Protein AF-A0A354X3C4-F1 (afdb_monomer_lite)

Foldseek 3Di:
DDDDDDPPPPDDDWDWDFFQWEKEKEAEAEDPPWDQWAQWKWAFAFDDWDADPVVRDTHDGDDGGIDGFDDDPRMTMDTGHWDQAFDQRGWTWTDIPNDIAIDRPCVPDVRTGGGQKYWYKYWYQDPVHTDIDTDIDGNDMPTCPPPPPVPPQPDWDDDPQWTWTDDDDPPPPDVPVPPQWDQDPVRDTDGDDDDDDDDDDTDTDGD

Sequence (207 aa):
KANGYDKATTGPVKLTFEHKLSKLVIQVKKGESLASVEGLQVKKIYTAADLELSTGDLKDFRDEKDITLNKNGDTYEAILLPVAALEDKHSVEFELDGDDYKWQINKNITDGLKAGKKYVYTITVTKSGVEVEGEITPWGEVTGDAEAVIKPIDNLFVYGDVILAGKLEGAGYRQEFAEIMEKRADGSLELLIYNHKENGEFLFISS

pLDDT: mean 72.84, std 24.81, range [29.31, 98.56]

Secondary structure (DSSP, 8-state):
-PPPP-TT--S----EE--SSEEEEEEEE--TTSPPP-S-EEEEEEEEEEEETTTTEEEEEEEEEEEEPEEETTEEEEEE--BSS--TT-EEEEEETTEEEEEEGGGT--S-B-TTEEEEEEEEEETTEEEEEEEEEE---EE----------S-EEEETTEEEE---SS----TTTT-S-EE-TTS-EE-------S------EE-

Structure (mmCIF, N/CA/C/O backbone):
data_AF-A0A354X3C4-F1
#
_entry.id   AF-A0A354X3C4-F1
#
loop_
_atom_site.group_PDB
_atom_site.id
_atom_site.type_symbol
_atom_site.label_atom_id
_atom_site.label_alt_id
_atom_site.label_comp_id
_atom_site.label_asym_id
_atom_site.label_entity_id
_atom_site.label_seq_id
_atom_site.pdbx_PDB_ins_code
_atom_site.Cartn_x
_atom_site.Cartn_y
_atom_site.Cartn_z
_atom_site.occupancy
_atom_site.B_iso_or_equiv
_atom_site.auth_seq_id
_atom_site.auth_comp_id
_atom_site.auth_asym_id
_atom_site.auth_atom_id
_atom_site.pdbx_PDB_model_num
ATOM 1 N N . LYS A 1 1 ? 17.484 0.690 -24.326 1.00 33.59 1 LYS A N 1
ATOM 2 C CA . LYS A 1 1 ? 18.805 0.264 -24.856 1.00 33.59 1 LYS A CA 1
ATOM 3 C C . LYS A 1 1 ? 19.868 0.828 -23.922 1.00 33.59 1 LYS A C 1
ATOM 5 O O . LYS A 1 1 ? 20.035 2.039 -23.910 1.00 33.59 1 LYS A O 1
ATOM 10 N N . ALA A 1 2 ? 20.494 -0.004 -23.090 1.00 42.97 2 ALA A N 1
ATOM 11 C CA . ALA A 1 2 ? 21.659 0.427 -22.322 1.00 42.97 2 ALA A CA 1
ATOM 12 C C . ALA A 1 2 ? 22.865 0.489 -23.267 1.00 42.97 2 ALA A C 1
ATOM 14 O O . ALA A 1 2 ? 23.029 -0.395 -24.112 1.00 42.97 2 ALA A O 1
ATOM 15 N N . ASN A 1 3 ? 23.674 1.539 -23.162 1.00 52.06 3 ASN A N 1
ATOM 16 C CA . ASN A 1 3 ? 24.969 1.562 -23.827 1.00 52.06 3 ASN A CA 1
ATOM 17 C C . ASN A 1 3 ? 25.850 0.550 -23.090 1.00 52.06 3 ASN A C 1
ATOM 19 O O . ASN A 1 3 ? 25.981 0.633 -21.872 1.00 52.06 3 ASN A O 1
ATOM 23 N N . GLY A 1 4 ? 26.368 -0.450 -23.802 1.00 51.31 4 GLY A N 1
ATOM 24 C CA . GLY A 1 4 ? 27.283 -1.413 -23.201 1.00 51.31 4 GLY A CA 1
ATOM 25 C C . GLY A 1 4 ? 28.526 -0.682 -22.705 1.00 51.31 4 GLY A C 1
ATOM 26 O O . GLY A 1 4 ? 29.135 0.066 -23.467 1.00 51.31 4 GLY A O 1
ATOM 27 N N . TYR A 1 5 ? 28.871 -0.882 -21.438 1.00 63.28 5 TYR A N 1
ATOM 28 C CA . TYR A 1 5 ? 30.133 -0.428 -20.871 1.00 63.28 5 TYR A CA 1
ATOM 29 C C . TYR A 1 5 ? 31.094 -1.612 -20.834 1.00 63.28 5 TYR A C 1
ATOM 31 O O . TYR A 1 5 ? 30.724 -2.711 -20.418 1.00 63.28 5 TYR A O 1
ATOM 39 N N . ASP A 1 6 ? 32.317 -1.392 -21.293 1.00 69.12 6 ASP A N 1
ATOM 40 C CA . ASP A 1 6 ? 33.396 -2.372 -21.274 1.00 69.12 6 ASP A CA 1
ATOM 41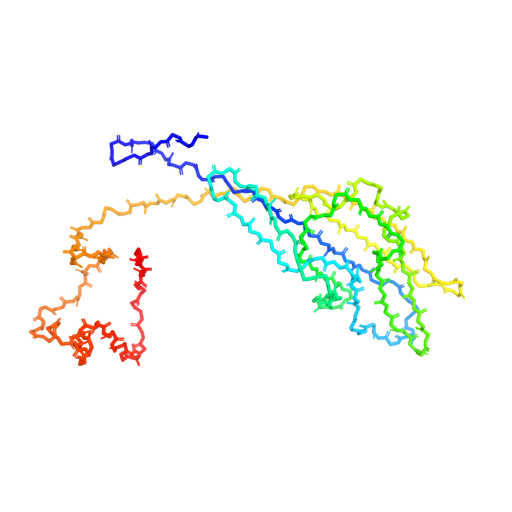 C C . ASP A 1 6 ? 34.578 -1.861 -20.438 1.00 69.12 6 ASP A C 1
ATOM 43 O O . ASP A 1 6 ? 34.580 -0.746 -19.914 1.00 69.12 6 ASP A O 1
ATOM 47 N N . LYS A 1 7 ? 35.624 -2.683 -20.329 1.00 59.66 7 LYS A N 1
ATOM 48 C CA . LYS A 1 7 ? 36.845 -2.336 -19.588 1.00 59.66 7 LYS A CA 1
ATOM 49 C C . LYS A 1 7 ? 37.633 -1.172 -20.212 1.00 59.66 7 LYS A C 1
ATOM 51 O O . LYS A 1 7 ? 38.573 -0.695 -19.586 1.00 59.66 7 LYS A O 1
ATOM 56 N N . ALA A 1 8 ? 37.290 -0.741 -21.430 1.00 70.12 8 ALA A N 1
ATOM 57 C CA . ALA A 1 8 ? 37.886 0.421 -22.084 1.00 70.12 8 ALA A CA 1
ATOM 58 C C . ALA A 1 8 ? 37.159 1.730 -21.722 1.00 70.12 8 ALA A C 1
ATOM 60 O O . ALA A 1 8 ? 37.635 2.812 -22.068 1.00 70.12 8 ALA A O 1
ATOM 61 N N . THR A 1 9 ? 36.040 1.657 -20.992 1.00 67.88 9 THR A N 1
ATOM 62 C CA . THR A 1 9 ? 35.352 2.830 -20.446 1.00 67.88 9 THR A CA 1
ATOM 63 C C . THR A 1 9 ? 36.199 3.440 -19.327 1.00 67.88 9 THR A C 1
ATOM 65 O O . THR A 1 9 ? 36.347 2.864 -18.254 1.00 67.88 9 THR A O 1
ATOM 68 N N . THR A 1 10 ? 36.762 4.623 -19.574 1.00 63.28 10 THR A N 1
ATOM 69 C CA . THR A 1 10 ? 37.681 5.315 -18.652 1.00 63.28 10 THR A CA 1
ATOM 70 C C . THR A 1 10 ? 36.990 6.268 -17.668 1.00 63.28 10 THR A C 1
ATOM 72 O O . THR A 1 10 ? 37.662 6.891 -16.849 1.00 63.28 10 THR A O 1
ATOM 75 N N . GLY A 1 11 ? 35.660 6.395 -17.738 1.00 68.62 11 GLY A N 1
ATOM 76 C CA . GLY A 1 11 ? 34.842 7.224 -16.847 1.00 68.62 11 GLY A CA 1
ATOM 77 C C . GLY A 1 11 ? 33.950 6.396 -15.911 1.00 68.62 11 GLY A C 1
ATOM 78 O O . GLY A 1 11 ? 33.711 5.218 -16.182 1.00 68.62 11 GLY A O 1
ATOM 79 N N . PRO A 1 12 ? 33.435 6.996 -14.821 1.00 64.00 12 PRO A N 1
ATOM 80 C CA . PRO A 1 12 ? 32.558 6.302 -13.885 1.00 64.00 12 PRO A CA 1
ATOM 81 C C . PRO A 1 12 ? 31.277 5.826 -14.580 1.00 64.00 12 PRO A C 1
ATOM 83 O O . PRO A 1 12 ? 30.627 6.577 -15.313 1.00 64.00 12 PRO A O 1
ATOM 86 N N . VAL A 1 13 ? 30.898 4.573 -14.326 1.00 67.38 13 VAL A N 1
ATOM 87 C CA . VAL A 1 13 ? 29.620 4.019 -14.784 1.00 67.38 13 VAL A CA 1
ATOM 88 C C . VAL A 1 13 ? 28.536 4.468 -13.813 1.00 67.38 13 VAL A C 1
ATOM 90 O O . VAL A 1 13 ? 28.499 4.031 -12.666 1.00 67.38 13 VAL A O 1
ATOM 93 N N . LYS A 1 14 ? 27.642 5.344 -14.275 1.00 68.06 14 LYS A N 1
ATOM 94 C CA . LYS A 1 14 ? 26.492 5.780 -13.483 1.00 68.06 14 LYS A CA 1
ATOM 95 C C . LYS A 1 14 ? 25.380 4.739 -13.575 1.00 68.06 14 LYS A C 1
ATOM 97 O O . LYS A 1 14 ? 24.810 4.535 -14.645 1.00 68.06 14 LYS A O 1
ATOM 102 N N . LEU A 1 15 ? 25.055 4.118 -12.445 1.00 67.81 15 LEU A N 1
ATOM 103 C CA . LEU A 1 15 ? 23.882 3.261 -12.311 1.00 67.81 15 LEU A CA 1
ATOM 104 C C . LEU A 1 15 ? 22.729 4.082 -11.736 1.00 67.81 15 LEU A C 1
ATOM 106 O O . LEU A 1 15 ? 22.844 4.696 -10.674 1.00 67.81 15 LEU A O 1
ATOM 110 N N . THR A 1 16 ? 21.615 4.098 -12.455 1.00 69.06 16 THR A N 1
ATOM 111 C CA . THR A 1 16 ? 20.378 4.737 -12.010 1.00 69.06 16 THR A CA 1
ATOM 112 C C . THR A 1 16 ? 19.323 3.661 -11.867 1.00 69.06 16 THR A C 1
ATOM 114 O O . THR A 1 16 ? 19.039 2.937 -12.821 1.00 69.06 16 THR A O 1
ATOM 117 N N . PHE A 1 17 ? 18.773 3.545 -10.663 1.00 72.19 17 PHE A N 1
ATOM 118 C CA . PHE A 1 17 ? 17.737 2.576 -10.356 1.00 72.19 17 PHE A CA 1
ATOM 119 C C . PHE A 1 17 ? 16.392 3.271 -10.218 1.00 72.19 17 PHE A C 1
ATOM 121 O O . PHE A 1 17 ? 16.280 4.354 -9.644 1.00 72.19 17 PHE A O 1
ATOM 128 N N . GLU A 1 18 ? 15.362 2.595 -10.710 1.00 77.50 18 GLU A N 1
ATOM 129 C CA . GLU A 1 18 ? 13.977 3.019 -10.588 1.00 77.50 18 GLU A CA 1
ATOM 130 C C . GLU A 1 18 ? 13.174 1.926 -9.891 1.00 77.50 18 GLU A C 1
ATOM 132 O O . GLU A 1 18 ? 13.302 0.738 -10.200 1.00 77.50 18 GLU A O 1
ATOM 137 N N . HIS A 1 19 ? 12.283 2.326 -8.990 1.00 84.75 19 HIS A N 1
ATOM 138 C CA . HIS A 1 19 ? 11.331 1.402 -8.395 1.00 84.75 19 HIS A CA 1
ATOM 139 C C . HIS A 1 19 ? 10.233 1.051 -9.410 1.00 84.75 19 HIS A C 1
ATOM 141 O O . HIS A 1 19 ? 9.463 1.913 -9.825 1.00 84.75 19 HIS A O 1
ATOM 147 N N . LYS A 1 20 ? 10.117 -0.231 -9.781 1.00 88.00 20 LYS A N 1
ATOM 148 C CA . LYS A 1 20 ? 9.021 -0.728 -10.642 1.00 88.00 20 LYS A CA 1
ATOM 149 C C . LYS A 1 20 ? 7.729 -1.041 -9.878 1.00 88.00 20 LYS A C 1
ATOM 151 O O . LYS A 1 20 ? 6.693 -1.291 -10.482 1.00 88.00 20 LYS A O 1
ATOM 156 N N . LEU A 1 21 ? 7.782 -0.975 -8.549 1.00 91.25 21 LEU A N 1
ATOM 157 C CA . LEU A 1 21 ? 6.659 -1.186 -7.636 1.00 91.25 21 LEU A CA 1
ATOM 158 C C . LEU A 1 21 ? 6.183 0.138 -7.032 1.00 91.25 21 LEU A C 1
ATOM 160 O O . LEU A 1 21 ? 6.801 1.185 -7.231 1.00 91.25 21 LEU A O 1
ATOM 164 N N . SER A 1 22 ? 5.086 0.085 -6.285 1.00 94.06 22 SER A N 1
ATOM 165 C CA . SER A 1 22 ? 4.565 1.207 -5.501 1.00 94.06 22 SER A CA 1
ATOM 166 C C . SER A 1 22 ? 4.808 0.980 -4.007 1.00 94.06 22 SER A C 1
ATOM 168 O O . SER A 1 22 ? 4.892 -0.165 -3.559 1.00 94.06 22 SER A O 1
ATOM 170 N N . LYS A 1 23 ? 4.932 2.056 -3.226 1.00 95.06 23 LYS A N 1
ATOM 171 C CA . LYS A 1 23 ? 5.029 1.985 -1.761 1.00 95.06 23 LYS A CA 1
ATOM 172 C C . LYS A 1 23 ? 3.801 2.617 -1.130 1.00 95.06 23 LYS A C 1
ATOM 174 O O . LYS A 1 23 ? 3.501 3.770 -1.417 1.00 95.06 23 LYS A O 1
ATOM 179 N N . LEU A 1 24 ? 3.134 1.891 -0.244 1.00 97.06 24 LEU A N 1
ATOM 180 C CA . LEU A 1 24 ? 2.047 2.394 0.586 1.00 97.06 24 LEU A CA 1
ATOM 181 C C . LEU A 1 24 ? 2.555 2.554 2.018 1.00 97.06 24 LEU A C 1
ATOM 183 O O . LEU A 1 24 ? 3.178 1.642 2.557 1.00 97.06 24 LEU A O 1
ATOM 187 N N . VAL A 1 25 ? 2.309 3.717 2.613 1.00 95.88 25 VAL A N 1
ATOM 188 C CA . VAL A 1 25 ? 2.611 4.035 4.009 1.00 95.88 25 VAL A CA 1
ATOM 189 C C . VAL A 1 25 ? 1.361 4.632 4.635 1.00 95.88 25 VAL A C 1
ATOM 191 O O . VAL A 1 25 ? 0.811 5.606 4.124 1.00 95.88 25 VAL A O 1
ATOM 194 N N . ILE A 1 26 ? 0.921 4.049 5.741 1.00 97.62 26 ILE A N 1
ATOM 195 C CA . ILE A 1 26 ? -0.294 4.425 6.449 1.00 97.62 26 ILE A CA 1
ATOM 196 C C . ILE A 1 26 ? 0.051 4.743 7.895 1.00 97.62 26 ILE A C 1
ATOM 198 O O . ILE A 1 26 ? 0.745 3.976 8.554 1.00 97.62 26 ILE A O 1
ATOM 202 N N . GLN A 1 27 ? -0.464 5.856 8.397 1.00 96.25 27 GLN A N 1
ATOM 203 C CA . GLN A 1 27 ? -0.522 6.150 9.825 1.00 96.25 27 GLN A CA 1
ATOM 204 C C . GLN A 1 27 ? -1.968 6.035 10.287 1.00 96.25 27 GLN A C 1
ATOM 206 O O . GLN A 1 27 ? -2.863 6.554 9.621 1.00 96.25 27 GLN A O 1
ATOM 211 N N . VAL A 1 28 ? -2.207 5.381 11.422 1.00 94.88 28 VAL A N 1
ATOM 212 C CA . VAL A 1 28 ? -3.554 5.305 12.002 1.00 94.88 28 VAL A CA 1
ATOM 213 C C . VAL A 1 28 ? -3.631 6.203 13.231 1.00 94.88 28 VAL A C 1
ATOM 215 O O . VAL A 1 28 ? -2.989 5.939 14.244 1.00 94.88 28 VAL A O 1
ATOM 218 N N . LYS A 1 29 ? -4.434 7.266 13.146 1.00 94.19 29 LYS A N 1
ATOM 219 C CA . LYS A 1 29 ? -4.779 8.138 14.272 1.00 94.19 29 LYS A CA 1
ATOM 220 C C . LYS A 1 29 ? -6.068 7.643 14.916 1.00 94.19 29 LYS A C 1
ATOM 222 O O . LYS A 1 29 ? -7.082 7.459 14.249 1.00 94.19 29 LYS A O 1
ATOM 227 N N . LYS A 1 30 ? -6.030 7.458 16.228 1.00 93.12 30 LYS A N 1
ATOM 228 C CA . LYS A 1 30 ? -7.130 6.929 17.041 1.00 93.12 30 LYS A CA 1
ATOM 229 C C . LYS A 1 30 ? -7.143 7.626 18.403 1.00 93.12 30 LYS A C 1
ATOM 231 O O . LYS A 1 30 ? -6.169 8.286 18.764 1.00 93.12 30 LYS A O 1
ATOM 236 N N . GLY A 1 31 ? -8.213 7.449 19.176 1.00 88.38 31 GLY A N 1
ATOM 237 C CA . GLY A 1 31 ? -8.245 7.898 20.571 1.00 88.38 31 GLY A CA 1
ATOM 238 C C . GLY A 1 31 ? -7.146 7.241 21.417 1.00 88.38 31 GLY A C 1
ATOM 239 O O . GLY A 1 31 ? -6.830 6.064 21.229 1.00 88.38 31 GLY A O 1
ATOM 240 N N . GLU A 1 32 ? -6.570 7.991 22.361 1.00 85.38 32 GLU A N 1
ATOM 241 C CA . GLU A 1 32 ? -5.445 7.531 23.197 1.00 85.38 32 GLU A CA 1
ATOM 242 C C . GLU A 1 32 ? -5.779 6.286 24.029 1.00 85.38 32 GLU A C 1
ATOM 244 O O . GLU A 1 32 ? -4.909 5.455 24.268 1.00 85.38 32 GLU A O 1
ATOM 249 N N . SER A 1 33 ? -7.044 6.129 24.430 1.00 86.75 33 SER A N 1
ATOM 250 C CA . SER A 1 33 ? -7.519 4.999 25.235 1.00 86.75 33 SER A CA 1
ATOM 251 C C . SER A 1 33 ? -7.720 3.700 24.454 1.00 86.75 33 SER A C 1
ATOM 253 O O . SER A 1 33 ?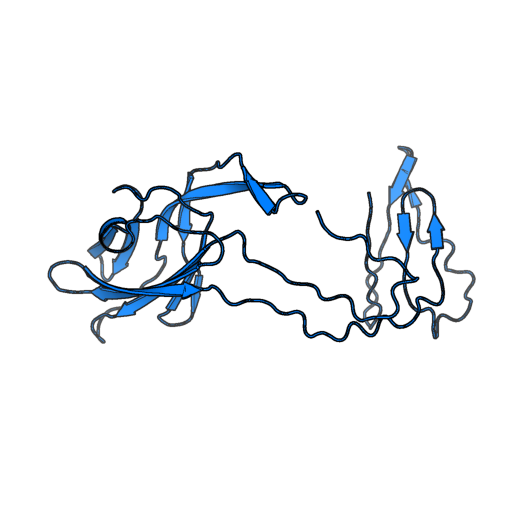 -7.935 2.666 25.078 1.00 86.75 33 SER A O 1
ATOM 255 N N . LEU A 1 34 ? -7.719 3.752 23.119 1.00 86.75 34 LEU A N 1
ATOM 256 C CA . LEU A 1 34 ? -7.972 2.586 22.269 1.00 86.75 34 LEU A CA 1
ATOM 257 C C . LEU A 1 34 ? -6.701 1.740 22.137 1.00 86.75 34 LEU A C 1
ATOM 259 O O . LEU A 1 34 ? -5.590 2.279 22.203 1.00 86.75 34 LEU A O 1
ATOM 263 N N . ALA A 1 35 ? -6.834 0.437 21.897 1.00 87.62 35 ALA A N 1
ATOM 264 C CA . ALA A 1 35 ? -5.680 -0.429 21.653 1.00 87.62 35 ALA A CA 1
ATOM 265 C C . ALA A 1 35 ? -4.906 -0.022 20.383 1.00 87.62 35 ALA A C 1
ATOM 267 O O . ALA A 1 35 ? -5.407 0.708 19.526 1.00 87.62 35 ALA A O 1
ATOM 268 N N . SER A 1 36 ? -3.654 -0.463 20.248 1.00 87.38 36 SER A N 1
ATOM 269 C CA . SER A 1 36 ? -2.938 -0.344 18.974 1.00 87.38 36 SER A CA 1
ATOM 270 C C . SER A 1 36 ? -3.594 -1.235 17.923 1.00 87.38 36 SER A C 1
ATOM 272 O O . SER A 1 36 ? -3.951 -2.371 18.214 1.00 87.38 36 SER A O 1
ATOM 274 N N . VAL A 1 37 ? -3.713 -0.734 16.694 1.00 92.75 37 VAL A N 1
ATOM 275 C CA . VAL A 1 37 ? -4.217 -1.537 15.574 1.00 92.75 37 VAL A CA 1
ATOM 276 C C . VAL A 1 37 ? -3.225 -2.657 15.267 1.00 92.75 37 VAL A C 1
ATOM 278 O O . VAL A 1 37 ? -2.015 -2.435 15.240 1.00 92.75 37 VAL A O 1
ATOM 281 N N . GLU A 1 38 ? -3.723 -3.863 15.035 1.00 91.56 38 GLU A N 1
ATOM 282 C CA . GLU A 1 38 ? -2.922 -5.001 14.591 1.00 91.56 38 GLU A CA 1
ATOM 283 C C . GLU A 1 38 ? -3.478 -5.538 13.277 1.00 91.56 38 GLU A C 1
ATOM 285 O O . GLU A 1 38 ? -4.664 -5.408 12.984 1.00 91.56 38 GLU A O 1
ATOM 290 N N . GLY A 1 39 ? -2.609 -6.136 12.462 1.00 90.94 39 GLY A N 1
ATOM 291 C CA . GLY A 1 39 ? -3.048 -6.869 11.276 1.00 90.94 39 GLY A CA 1
ATOM 292 C C . GLY A 1 39 ? -3.708 -6.028 10.180 1.00 90.94 39 GLY A C 1
ATOM 293 O O . GLY A 1 39 ? -4.468 -6.588 9.402 1.00 90.94 39 GLY A O 1
ATOM 294 N N . LEU A 1 40 ? -3.423 -4.724 10.084 1.00 96.62 40 LEU A N 1
ATOM 295 C CA . LEU A 1 40 ? -3.972 -3.851 9.039 1.00 96.62 40 LEU A CA 1
ATOM 296 C C . LEU A 1 40 ? -3.674 -4.409 7.638 1.00 96.62 40 LEU A C 1
ATOM 298 O O . LEU A 1 40 ? -2.516 -4.668 7.304 1.00 96.62 40 LEU A O 1
ATOM 302 N N . GLN A 1 41 ? -4.708 -4.595 6.817 1.00 98.06 41 GLN A N 1
ATOM 303 C CA . GLN A 1 41 ? -4.596 -5.256 5.516 1.00 98.06 41 GLN A CA 1
ATOM 304 C C . GLN A 1 41 ? -4.959 -4.325 4.371 1.00 98.06 41 GLN A C 1
ATOM 306 O O . GLN A 1 41 ? -5.929 -3.579 4.460 1.00 98.06 41 GLN A O 1
ATOM 311 N N . VAL A 1 42 ? -4.248 -4.448 3.252 1.00 98.25 42 VAL A N 1
ATOM 312 C CA . VAL A 1 42 ? -4.759 -4.027 1.947 1.00 98.25 42 VAL A CA 1
ATOM 313 C C . VAL A 1 42 ? -5.375 -5.229 1.237 1.00 98.25 42 VAL A C 1
ATOM 315 O O . VAL A 1 42 ? -4.790 -6.313 1.208 1.00 98.25 42 VAL A O 1
ATOM 318 N N . LYS A 1 43 ? -6.577 -5.057 0.695 1.00 98.31 43 LYS A N 1
ATOM 319 C CA . LYS A 1 43 ? -7.391 -6.150 0.166 1.00 98.31 43 LYS A CA 1
ATOM 320 C C . LYS A 1 43 ? -7.283 -6.257 -1.345 1.00 98.31 43 LYS A C 1
ATOM 322 O O . LYS A 1 43 ? -7.233 -5.247 -2.050 1.00 98.31 43 LYS A O 1
ATOM 327 N N . LYS A 1 44 ? -7.327 -7.502 -1.822 1.00 97.12 44 LYS A N 1
ATOM 328 C CA . LYS A 1 44 ? -7.491 -7.852 -3.240 1.00 97.12 44 LYS A CA 1
ATOM 329 C C . LYS A 1 44 ? -6.454 -7.230 -4.181 1.00 97.12 44 LYS A C 1
ATOM 331 O O . LYS A 1 44 ? -6.799 -6.739 -5.248 1.00 97.12 44 LYS A O 1
ATOM 336 N N . ILE A 1 45 ? -5.178 -7.276 -3.806 1.00 94.00 45 ILE A N 1
ATOM 337 C CA . ILE A 1 45 ? -4.067 -6.817 -4.652 1.00 94.00 45 ILE A CA 1
ATOM 338 C C . ILE A 1 45 ? -3.349 -8.036 -5.241 1.00 94.00 45 ILE A C 1
ATOM 340 O O . ILE A 1 45 ? -3.173 -9.048 -4.562 1.00 94.00 45 ILE A O 1
ATOM 344 N N . TYR A 1 46 ? -2.929 -7.960 -6.506 1.00 91.06 46 TYR A N 1
ATOM 345 C CA . TYR A 1 46 ? -2.067 -8.985 -7.102 1.00 91.06 46 TYR A CA 1
ATOM 346 C C . TYR A 1 46 ? -0.731 -9.080 -6.356 1.00 91.06 46 TYR A C 1
ATOM 348 O O . TYR A 1 46 ? -0.154 -8.064 -5.965 1.00 91.06 46 TYR A O 1
ATOM 356 N N . THR A 1 47 ? -0.216 -10.299 -6.187 1.00 91.50 47 THR A N 1
ATOM 357 C CA . THR A 1 47 ? 1.037 -10.556 -5.448 1.00 91.50 47 THR A CA 1
ATOM 358 C C . THR A 1 47 ? 2.155 -11.147 -6.296 1.00 91.50 47 THR A C 1
ATOM 360 O O . THR A 1 47 ? 3.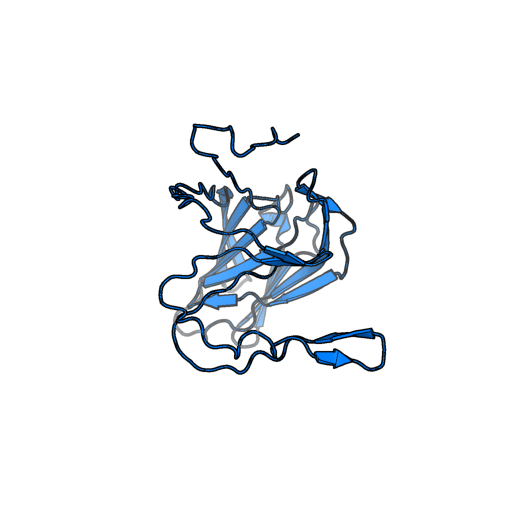273 -11.291 -5.806 1.00 91.50 47 THR A O 1
ATOM 363 N N . ALA A 1 48 ? 1.894 -11.439 -7.570 1.00 86.88 48 ALA A N 1
ATOM 364 C CA . ALA A 1 48 ? 2.909 -11.901 -8.504 1.00 86.88 48 ALA A CA 1
ATOM 365 C C . ALA A 1 48 ? 2.759 -11.228 -9.874 1.00 86.88 48 ALA A C 1
ATOM 367 O O . ALA A 1 48 ? 1.652 -10.927 -10.316 1.00 86.88 48 ALA A O 1
ATOM 368 N N . ALA A 1 49 ? 3.895 -10.974 -10.515 1.00 89.12 49 ALA A N 1
ATOM 369 C CA . ALA A 1 49 ? 4.031 -10.459 -11.872 1.00 89.12 49 ALA A CA 1
ATOM 370 C C . ALA A 1 49 ? 5.426 -10.827 -12.392 1.00 89.12 49 ALA A C 1
ATOM 372 O O . ALA A 1 49 ? 6.343 -11.071 -11.602 1.00 89.12 49 ALA A O 1
ATOM 373 N N . ASP A 1 50 ? 5.589 -10.829 -13.707 1.00 86.38 50 ASP A N 1
ATOM 374 C CA . ASP A 1 50 ? 6.871 -11.055 -14.368 1.00 86.38 50 ASP A CA 1
ATOM 375 C C . ASP A 1 50 ? 7.532 -9.713 -14.687 1.00 86.38 50 ASP A C 1
ATOM 377 O O . ASP A 1 50 ? 6.871 -8.795 -15.172 1.00 86.38 50 ASP A O 1
ATOM 381 N N . LEU A 1 51 ? 8.834 -9.590 -14.409 1.00 83.88 51 LEU A N 1
ATOM 382 C CA . LEU A 1 51 ? 9.632 -8.402 -14.721 1.00 83.88 51 LEU A CA 1
ATOM 383 C C . LEU A 1 51 ? 10.506 -8.665 -15.949 1.00 83.88 51 LEU A C 1
ATOM 385 O O . LEU A 1 51 ? 11.447 -9.457 -15.897 1.00 83.88 51 LEU A O 1
ATOM 389 N N . GLU A 1 52 ? 10.247 -7.949 -17.039 1.00 82.12 52 GLU A N 1
ATOM 390 C CA . GLU A 1 52 ? 11.109 -7.981 -18.216 1.00 82.12 52 GLU A CA 1
ATOM 391 C C . GLU A 1 52 ? 12.344 -7.102 -17.979 1.00 82.12 52 GLU A C 1
ATOM 393 O O . GLU A 1 52 ? 12.275 -5.883 -18.068 1.00 82.12 52 GLU A O 1
ATOM 398 N N . LEU A 1 53 ? 13.501 -7.702 -17.688 1.00 75.44 53 LEU A N 1
ATOM 399 C CA . LEU A 1 53 ? 14.722 -6.959 -17.327 1.00 75.44 53 LEU A CA 1
ATOM 400 C C . LEU A 1 53 ? 15.260 -6.041 -18.440 1.00 75.44 53 LEU A C 1
ATOM 402 O O . LEU A 1 53 ? 15.995 -5.096 -18.159 1.00 75.44 53 LEU A O 1
ATOM 406 N N . SER A 1 54 ? 14.918 -6.308 -19.703 1.00 76.44 54 SER A N 1
ATOM 407 C CA . SER A 1 54 ? 15.383 -5.523 -20.854 1.00 76.44 54 SER A CA 1
ATOM 408 C C . SER A 1 54 ? 14.658 -4.176 -20.992 1.00 76.44 54 SER A C 1
ATOM 410 O O . SER A 1 54 ? 15.257 -3.207 -21.473 1.00 76.44 54 SER A O 1
ATOM 412 N N . THR A 1 55 ? 13.391 -4.106 -20.567 1.00 76.25 55 THR A N 1
ATOM 413 C CA . THR A 1 55 ? 12.536 -2.908 -20.641 1.00 76.25 55 THR A CA 1
ATOM 414 C C . THR A 1 55 ? 12.182 -2.345 -19.266 1.00 76.25 55 THR A C 1
ATOM 416 O O . THR A 1 55 ? 11.945 -1.147 -19.125 1.00 76.25 55 THR A O 1
ATOM 419 N N . GLY A 1 56 ? 12.209 -3.186 -18.235 1.00 72.69 56 GLY A N 1
ATOM 420 C CA . GLY A 1 56 ? 11.751 -2.887 -16.886 1.00 72.69 56 GLY A CA 1
ATOM 421 C C . GLY A 1 56 ? 10.232 -2.969 -16.715 1.00 72.69 56 GLY A C 1
ATOM 422 O O . GLY A 1 56 ? 9.728 -2.457 -15.714 1.00 72.69 56 GLY A O 1
ATOM 423 N N . ASP A 1 57 ? 9.514 -3.564 -17.672 1.00 82.94 57 ASP A N 1
ATOM 424 C CA . ASP A 1 57 ? 8.055 -3.675 -17.644 1.00 82.94 57 ASP A CA 1
ATOM 425 C C . ASP A 1 57 ? 7.584 -4.849 -16.783 1.00 82.94 57 ASP A C 1
ATOM 427 O O . ASP A 1 57 ? 8.206 -5.913 -16.762 1.00 82.94 57 ASP A O 1
ATOM 431 N N . LEU A 1 58 ? 6.443 -4.661 -16.116 1.00 84.69 58 LEU A N 1
ATOM 432 C CA . LEU A 1 58 ? 5.736 -5.722 -15.400 1.00 84.69 58 LEU A CA 1
ATOM 433 C C . LEU A 1 58 ? 4.618 -6.306 -16.268 1.00 84.69 58 LEU A C 1
ATOM 435 O O . LEU A 1 58 ? 3.848 -5.558 -16.876 1.00 84.69 58 LEU A O 1
ATOM 439 N N . LYS A 1 59 ? 4.519 -7.636 -16.305 1.00 86.50 59 LYS A N 1
ATOM 440 C CA . LYS A 1 59 ? 3.542 -8.408 -17.092 1.00 86.50 59 LYS A CA 1
ATOM 441 C C . LYS A 1 59 ? 2.944 -9.542 -16.256 1.00 86.50 59 LYS A C 1
ATOM 443 O O . LYS A 1 59 ? 3.402 -9.809 -15.150 1.00 86.50 59 LYS A O 1
ATOM 448 N N . ASP A 1 60 ? 1.897 -10.183 -16.774 1.00 88.56 60 ASP A N 1
ATOM 449 C CA . ASP A 1 60 ? 1.338 -11.424 -16.214 1.00 88.56 60 ASP A CA 1
ATOM 450 C C . ASP A 1 60 ? 0.995 -11.348 -14.713 1.00 88.56 60 ASP A C 1
ATOM 452 O O . ASP A 1 60 ? 1.341 -12.224 -13.913 1.00 88.56 60 ASP A O 1
ATOM 456 N N . PHE A 1 61 ? 0.308 -10.263 -14.337 1.00 89.81 61 PHE A N 1
ATOM 457 C CA . PHE A 1 61 ? -0.170 -10.013 -12.977 1.00 89.81 61 PHE A CA 1
ATOM 458 C C . PHE A 1 61 ? -1.128 -11.123 -12.531 1.00 89.81 61 PHE A C 1
ATOM 460 O O . PHE A 1 61 ? -2.096 -11.440 -13.224 1.00 89.81 61 PHE A O 1
ATOM 467 N N . ARG A 1 62 ? -0.855 -11.711 -11.366 1.00 93.31 62 ARG A N 1
ATOM 468 C CA . ARG A 1 62 ? -1.542 -12.901 -10.856 1.00 93.31 62 ARG A CA 1
ATOM 469 C C . ARG A 1 62 ? -1.573 -12.938 -9.328 1.00 93.31 62 ARG A C 1
ATOM 471 O O . ARG A 1 62 ? -0.976 -12.102 -8.647 1.00 93.31 62 ARG A O 1
ATOM 478 N N . ASP A 1 63 ? -2.299 -13.921 -8.803 1.00 88.94 63 ASP A N 1
ATOM 479 C CA . ASP A 1 63 ? -2.437 -14.208 -7.372 1.00 88.94 63 ASP A CA 1
ATOM 480 C C . ASP A 1 63 ? -2.988 -13.029 -6.556 1.00 88.94 63 ASP A C 1
ATOM 482 O O . ASP A 1 63 ? -2.298 -12.454 -5.711 1.00 88.94 63 ASP A O 1
ATOM 486 N N . GLU A 1 64 ? -4.247 -12.667 -6.811 1.00 94.44 64 GLU A N 1
ATOM 487 C CA . GLU A 1 64 ? -4.962 -11.657 -6.025 1.00 94.44 64 GLU A CA 1
ATOM 488 C C . GLU A 1 64 ? -5.158 -12.142 -4.579 1.00 94.44 64 GLU A C 1
ATOM 490 O O . GLU A 1 64 ? -5.780 -13.181 -4.335 1.00 94.44 64 GLU A O 1
ATOM 495 N N . LYS A 1 65 ? -4.614 -11.394 -3.615 1.00 89.62 65 LYS A N 1
ATOM 496 C CA . LYS A 1 65 ? -4.639 -11.728 -2.186 1.00 89.62 65 LYS A CA 1
ATOM 497 C C . LYS A 1 65 ? -4.799 -10.477 -1.330 1.00 89.62 65 LYS A C 1
ATOM 499 O O . LYS A 1 65 ? -4.656 -9.347 -1.796 1.00 89.62 65 LYS A O 1
ATOM 504 N N . ASP A 1 66 ? -5.078 -10.709 -0.057 1.00 96.75 66 ASP A N 1
ATOM 505 C CA . ASP A 1 66 ? -4.981 -9.678 0.966 1.00 96.75 66 ASP A CA 1
ATOM 506 C C . ASP A 1 66 ? -3.550 -9.660 1.510 1.00 96.75 66 ASP A C 1
ATOM 508 O O . ASP A 1 66 ? -2.936 -10.712 1.705 1.00 96.75 66 ASP A O 1
ATOM 512 N N . ILE A 1 67 ? -3.012 -8.466 1.733 1.00 92.38 67 ILE A N 1
ATOM 513 C CA . ILE A 1 67 ? -1.643 -8.258 2.198 1.00 92.38 67 ILE A CA 1
ATOM 514 C C . ILE A 1 67 ? -1.717 -7.539 3.537 1.00 92.38 67 ILE A C 1
ATOM 516 O O . ILE A 1 67 ? -2.180 -6.402 3.610 1.00 92.38 67 ILE A O 1
ATOM 520 N N . THR A 1 68 ? -1.239 -8.191 4.593 1.00 96.38 68 THR A N 1
ATOM 521 C CA . THR A 1 68 ? -1.038 -7.549 5.895 1.00 96.38 68 THR A CA 1
ATOM 522 C C . THR A 1 68 ? 0.178 -6.627 5.818 1.00 96.38 68 THR A C 1
ATOM 524 O O . THR A 1 68 ? 1.258 -7.057 5.410 1.00 96.38 68 THR A O 1
ATOM 527 N N . LEU A 1 69 ? 0.007 -5.358 6.188 1.00 93.69 69 LEU A N 1
ATOM 528 C CA . LEU A 1 69 ? 1.078 -4.364 6.159 1.00 93.69 69 LEU A CA 1
ATOM 529 C C . LEU A 1 69 ? 2.074 -4.606 7.299 1.00 93.69 69 LEU A C 1
ATOM 531 O O . LEU A 1 69 ? 1.700 -4.988 8.409 1.00 93.69 69 LEU A O 1
ATOM 535 N N . ASN A 1 70 ? 3.349 -4.324 7.031 1.00 89.94 70 ASN A N 1
ATOM 536 C CA . ASN A 1 70 ? 4.388 -4.350 8.049 1.00 89.94 70 ASN A CA 1
ATOM 537 C C . ASN A 1 70 ? 4.191 -3.184 9.021 1.00 89.94 70 ASN A C 1
ATOM 539 O O . ASN A 1 70 ? 4.104 -2.035 8.588 1.00 89.94 70 ASN A O 1
ATOM 543 N N . LYS A 1 71 ? 4.158 -3.473 10.320 1.00 90.44 71 LYS A N 1
ATOM 544 C CA . LYS A 1 71 ? 3.948 -2.477 11.371 1.00 90.44 71 LYS A CA 1
ATOM 545 C C . LYS A 1 71 ? 5.275 -2.040 11.990 1.00 90.44 71 LYS A C 1
ATOM 547 O O . LYS A 1 71 ? 6.094 -2.867 12.379 1.00 90.44 71 LYS A O 1
ATOM 552 N N . ASN A 1 72 ? 5.449 -0.733 12.143 1.00 82.94 72 ASN A N 1
ATOM 553 C CA . ASN A 1 72 ? 6.528 -0.111 12.899 1.00 82.94 72 ASN A CA 1
ATOM 554 C C . ASN A 1 72 ? 5.966 1.066 13.714 1.00 82.94 72 ASN A C 1
ATOM 556 O O . ASN A 1 72 ? 5.690 2.140 13.172 1.00 82.94 72 ASN A O 1
ATOM 560 N N . GLY A 1 73 ? 5.749 0.847 15.014 1.00 85.19 73 GLY A N 1
ATOM 561 C CA . GLY A 1 73 ? 4.984 1.775 15.851 1.00 85.19 73 GLY A CA 1
ATOM 562 C C . GLY A 1 73 ? 3.551 1.924 15.330 1.00 85.19 73 GLY A C 1
ATOM 563 O O . GLY A 1 73 ? 2.881 0.924 15.086 1.00 85.19 73 GLY A O 1
ATOM 564 N N . ASP A 1 74 ? 3.111 3.163 15.110 1.00 83.50 74 ASP A N 1
ATOM 565 C CA . ASP A 1 74 ? 1.792 3.478 14.533 1.00 83.50 74 ASP A CA 1
ATOM 566 C C . ASP A 1 74 ? 1.822 3.659 13.003 1.00 83.50 74 ASP A C 1
ATOM 568 O O . ASP A 1 74 ? 0.856 4.135 12.401 1.00 83.50 74 ASP A O 1
ATOM 572 N N . THR A 1 75 ? 2.941 3.303 12.365 1.00 88.25 75 THR A N 1
ATOM 573 C CA . THR A 1 75 ? 3.098 3.332 10.908 1.00 88.25 75 THR A CA 1
ATOM 574 C C . THR A 1 75 ? 3.031 1.923 10.331 1.00 88.25 75 THR A C 1
ATOM 576 O O . THR A 1 75 ? 3.660 0.998 10.839 1.00 88.25 75 THR A O 1
ATOM 579 N N . TYR A 1 76 ? 2.304 1.781 9.229 1.00 94.25 76 TYR A N 1
ATOM 580 C CA . TYR A 1 76 ? 2.096 0.542 8.492 1.00 94.25 76 TYR A CA 1
ATOM 581 C C . TYR A 1 76 ? 2.594 0.735 7.069 1.00 94.25 76 TYR A C 1
ATOM 583 O O . TYR A 1 76 ? 2.275 1.741 6.437 1.00 94.25 76 TYR A O 1
ATOM 591 N N . GLU A 1 77 ? 3.360 -0.206 6.534 1.00 92.62 77 GLU A N 1
ATOM 592 C CA . GLU A 1 77 ? 3.878 -0.095 5.175 1.00 92.62 77 GLU A CA 1
ATOM 593 C C . GLU A 1 77 ? 3.789 -1.393 4.377 1.00 92.62 77 GLU A C 1
ATOM 595 O O . GLU A 1 77 ? 3.888 -2.497 4.912 1.00 92.62 77 GLU A O 1
ATOM 600 N N . ALA A 1 78 ? 3.631 -1.247 3.065 1.00 91.25 78 ALA A N 1
ATOM 601 C CA . ALA A 1 78 ? 3.756 -2.337 2.110 1.00 91.25 78 ALA A CA 1
ATOM 602 C C . ALA A 1 78 ? 4.369 -1.846 0.799 1.00 91.25 78 ALA A C 1
ATOM 604 O O . ALA A 1 78 ? 4.214 -0.689 0.397 1.00 91.25 78 ALA A O 1
ATOM 605 N N . ILE A 1 79 ? 5.048 -2.764 0.119 1.00 93.25 79 ILE A N 1
ATOM 606 C CA . ILE A 1 79 ? 5.460 -2.609 -1.271 1.00 93.25 79 ILE A CA 1
ATOM 607 C C . ILE A 1 79 ? 4.471 -3.415 -2.105 1.00 93.25 79 ILE A C 1
ATOM 609 O O . ILE A 1 79 ? 4.295 -4.608 -1.869 1.00 93.25 79 ILE A O 1
ATOM 613 N N . LEU A 1 80 ? 3.805 -2.754 -3.047 1.00 92.88 80 LEU A N 1
ATOM 614 C CA . LEU A 1 80 ? 2.687 -3.311 -3.799 1.00 92.88 80 LEU A CA 1
ATOM 615 C C . LEU A 1 80 ? 2.989 -3.288 -5.294 1.00 92.88 80 LEU A C 1
ATOM 617 O O . LEU A 1 80 ? 3.571 -2.324 -5.811 1.00 92.88 80 LEU A O 1
ATOM 621 N N . LEU A 1 81 ? 2.533 -4.327 -5.997 1.00 94.56 81 LEU A N 1
ATOM 622 C CA . LEU A 1 81 ? 2.438 -4.282 -7.452 1.00 94.56 81 LEU A CA 1
ATOM 623 C C . LEU A 1 81 ? 1.614 -3.053 -7.883 1.00 94.56 81 LEU A C 1
ATOM 625 O O . LEU A 1 81 ? 0.646 -2.702 -7.200 1.00 94.56 81 LEU A O 1
ATOM 629 N N . PRO A 1 82 ? 1.977 -2.384 -8.992 1.00 96.19 82 PRO A N 1
ATOM 630 C CA . PRO A 1 82 ? 1.156 -1.319 -9.547 1.00 96.19 82 PRO A CA 1
ATOM 631 C C . PRO A 1 82 ? -0.259 -1.812 -9.868 1.00 96.19 82 PRO A C 1
ATOM 633 O O . PRO A 1 82 ? -0.451 -2.937 -10.327 1.00 96.19 82 PRO A O 1
ATOM 636 N N . VAL A 1 83 ? -1.244 -0.944 -9.663 1.00 96.81 83 VAL A N 1
ATOM 637 C CA . VAL A 1 83 ? -2.658 -1.214 -9.931 1.00 96.81 83 VAL A CA 1
ATOM 638 C C . VAL A 1 83 ? -3.161 -0.124 -10.858 1.00 96.81 83 VAL A C 1
ATOM 640 O O . VAL A 1 83 ? -3.234 1.033 -10.455 1.00 96.81 83 VAL A O 1
ATOM 643 N N . ALA A 1 84 ? -3.492 -0.484 -12.099 1.00 94.19 84 ALA A N 1
ATOM 644 C CA . ALA A 1 84 ? -3.885 0.488 -13.120 1.00 94.19 84 ALA A CA 1
ATOM 645 C C . ALA A 1 84 ? -5.216 1.187 -12.794 1.00 94.19 84 ALA A C 1
ATOM 647 O O . ALA A 1 84 ? -5.339 2.391 -12.998 1.00 94.19 84 ALA A O 1
ATOM 648 N N . ALA A 1 85 ? -6.190 0.439 -12.269 1.00 95.19 85 ALA A N 1
ATOM 649 C CA . ALA A 1 85 ? -7.496 0.954 -11.880 1.00 95.19 85 ALA A CA 1
ATOM 650 C C . ALA A 1 85 ? -7.857 0.457 -10.478 1.00 95.19 85 ALA A C 1
ATOM 652 O O . ALA A 1 85 ? -7.896 -0.747 -10.219 1.00 95.19 85 ALA A O 1
ATOM 653 N N . LEU A 1 86 ? -8.101 1.396 -9.564 1.00 97.31 86 LEU A N 1
ATOM 654 C CA . LEU A 1 86 ? -8.604 1.083 -8.233 1.00 97.31 86 LEU A CA 1
ATOM 655 C C . LEU A 1 86 ? -10.136 1.018 -8.272 1.00 97.31 86 LEU A C 1
ATOM 657 O O . LEU A 1 86 ? -10.794 1.876 -8.851 1.00 97.31 86 LEU A O 1
ATOM 661 N N . GLU A 1 87 ? -10.693 -0.000 -7.630 1.00 96.94 87 GLU A N 1
ATOM 662 C CA . GLU A 1 87 ? -12.112 -0.342 -7.616 1.00 96.94 87 GLU A CA 1
ATOM 663 C C . GLU A 1 87 ? -12.545 -0.473 -6.154 1.00 96.94 87 GLU A C 1
ATOM 665 O O . GLU A 1 87 ? -11.702 -0.535 -5.257 1.00 96.94 87 GLU A O 1
ATOM 670 N N . ASP A 1 88 ? -13.845 -0.595 -5.900 1.00 96.81 88 ASP A N 1
ATOM 671 C CA . ASP A 1 88 ? -14.394 -0.677 -4.540 1.00 96.81 88 ASP A CA 1
ATOM 672 C C . ASP A 1 88 ? -13.901 -1.894 -3.735 1.00 96.81 88 A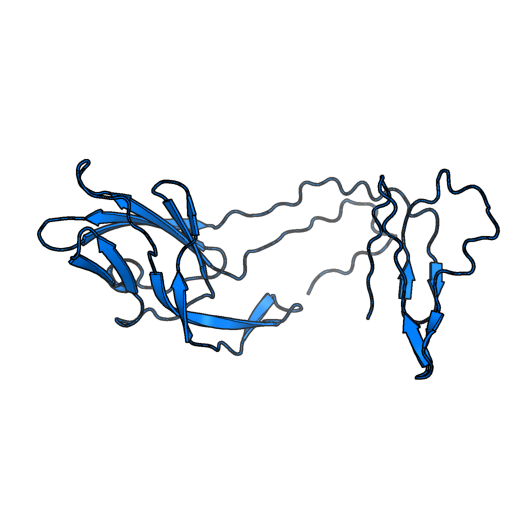SP A C 1
ATOM 674 O O . ASP A 1 88 ? -13.979 -1.889 -2.502 1.00 96.81 88 ASP A O 1
ATOM 678 N N . LYS A 1 89 ? -13.383 -2.926 -4.420 1.00 96.38 89 LYS A N 1
ATOM 679 C CA . LYS A 1 89 ? -12.748 -4.101 -3.804 1.00 96.38 89 LYS A CA 1
ATOM 680 C C . LYS A 1 89 ? -11.354 -3.820 -3.233 1.00 96.38 89 LYS A C 1
ATOM 682 O O . LYS A 1 89 ? -10.909 -4.564 -2.365 1.00 96.38 89 LYS A O 1
ATOM 687 N N . HIS A 1 90 ? -10.674 -2.776 -3.712 1.00 98.31 90 HIS A N 1
ATOM 688 C CA . HIS A 1 90 ? -9.355 -2.380 -3.234 1.00 98.31 90 HIS A CA 1
ATOM 689 C C . HIS A 1 90 ? -9.530 -1.467 -2.016 1.00 98.31 90 HIS A C 1
ATOM 691 O O . HIS A 1 90 ? -9.822 -0.271 -2.133 1.00 98.31 90 HIS A O 1
ATOM 697 N N . SER A 1 91 ? -9.382 -2.050 -0.832 1.00 98.56 91 SER A N 1
ATOM 698 C CA . SER A 1 91 ? -9.594 -1.378 0.449 1.00 98.56 91 SER A CA 1
ATOM 699 C C . SER A 1 91 ? -8.432 -1.584 1.409 1.00 98.56 91 SER A C 1
ATOM 701 O O . SER A 1 91 ? -7.667 -2.535 1.280 1.00 98.56 91 SER A O 1
ATOM 703 N N . VAL A 1 92 ? -8.321 -0.684 2.382 1.00 98.50 92 VAL A N 1
ATOM 704 C CA . VAL A 1 92 ? -7.558 -0.906 3.610 1.00 98.50 92 VAL A CA 1
ATOM 705 C C . VAL A 1 92 ? -8.544 -1.232 4.720 1.00 98.50 92 VAL A C 1
ATOM 707 O O . VAL A 1 92 ? -9.502 -0.483 4.921 1.00 98.50 92 VAL A O 1
ATOM 710 N N . GLU A 1 93 ? -8.324 -2.344 5.413 1.00 98.19 93 GLU A N 1
ATOM 711 C CA . GLU A 1 93 ? -9.229 -2.877 6.431 1.00 98.19 93 GLU A CA 1
ATOM 712 C C . GLU A 1 93 ? -8.462 -3.265 7.697 1.00 98.19 93 GLU A C 1
ATOM 714 O O . GLU A 1 93 ? -7.338 -3.769 7.623 1.00 98.19 93 GLU A O 1
ATOM 719 N N . PHE A 1 94 ? -9.060 -2.994 8.856 1.00 96.75 94 PHE A N 1
ATOM 720 C CA . PHE A 1 94 ? -8.520 -3.356 10.164 1.00 96.75 94 PHE A CA 1
ATOM 721 C C . PHE A 1 94 ? -9.616 -3.378 11.230 1.00 96.75 94 PHE A C 1
ATOM 723 O O . PHE A 1 94 ? -10.579 -2.617 11.144 1.00 96.75 94 PHE A O 1
ATOM 730 N N . GLU A 1 95 ? -9.424 -4.206 12.253 1.00 95.19 95 GLU A N 1
ATOM 731 C CA . GLU A 1 95 ? -10.256 -4.218 13.457 1.00 95.19 95 GLU A CA 1
ATOM 732 C C . GLU A 1 95 ? -9.636 -3.301 14.523 1.00 95.19 95 GLU A C 1
ATOM 734 O O . GLU A 1 95 ? -8.409 -3.235 14.676 1.00 95.19 95 GLU A O 1
ATOM 739 N N . LEU A 1 96 ? -10.478 -2.593 15.271 1.00 93.38 96 LEU A N 1
ATOM 740 C CA . LEU A 1 96 ? -10.078 -1.843 16.455 1.00 93.38 96 LEU A CA 1
ATOM 741 C C . LEU A 1 96 ? -11.177 -1.928 17.519 1.00 93.38 96 LEU A C 1
ATOM 743 O O . LEU A 1 96 ? -12.297 -1.484 17.286 1.00 93.38 96 LEU A O 1
ATOM 747 N N . ASP A 1 97 ? -10.837 -2.476 18.689 1.00 90.75 97 ASP A N 1
ATOM 748 C CA . ASP A 1 97 ? -11.743 -2.670 19.835 1.00 90.75 97 ASP A CA 1
ATOM 749 C C . ASP A 1 97 ? -13.066 -3.388 19.481 1.00 90.75 97 ASP A C 1
ATOM 751 O O . ASP A 1 97 ? -14.118 -3.106 20.052 1.00 90.75 97 ASP A O 1
ATOM 755 N N . GLY A 1 98 ? -13.000 -4.360 18.563 1.00 91.44 98 GLY A N 1
ATOM 756 C CA . GLY A 1 98 ? -14.140 -5.173 18.130 1.00 91.44 98 GLY A CA 1
ATOM 757 C C . GLY A 1 98 ? -14.981 -4.571 17.000 1.00 91.44 98 GLY A C 1
ATOM 758 O O . GLY A 1 98 ? -15.930 -5.218 16.560 1.00 91.44 98 GLY A O 1
ATOM 759 N N . ASP A 1 99 ? -14.633 -3.374 16.519 1.00 93.00 99 ASP A N 1
ATOM 760 C CA . ASP A 1 99 ? -15.256 -2.746 15.354 1.00 93.00 99 ASP A CA 1
ATOM 761 C C . ASP A 1 99 ? -14.347 -2.846 14.118 1.00 93.00 99 ASP A C 1
ATOM 763 O O . ASP A 1 99 ? -13.142 -2.585 14.185 1.00 93.00 99 ASP A O 1
ATOM 767 N N . ASP A 1 100 ? -14.942 -3.163 12.965 1.00 94.62 100 ASP A N 1
ATOM 768 C CA . ASP A 1 100 ? -14.251 -3.211 11.675 1.00 94.62 100 ASP A CA 1
ATOM 769 C C . ASP A 1 100 ? -14.256 -1.843 10.980 1.00 94.62 100 ASP A C 1
ATOM 771 O O . ASP A 1 100 ? -15.304 -1.242 10.721 1.00 94.62 100 ASP A O 1
ATOM 775 N N . TYR A 1 101 ? -13.072 -1.381 10.584 1.00 96.62 101 TYR A N 1
ATOM 776 C CA . TYR A 1 101 ? -12.876 -0.136 9.852 1.00 96.62 101 TYR A CA 1
ATOM 777 C C . TYR A 1 101 ? -12.403 -0.410 8.429 1.00 96.62 101 TYR A C 1
ATOM 779 O O . TYR A 1 101 ? -11.531 -1.242 8.180 1.00 96.62 101 TYR A O 1
ATOM 787 N N . LYS A 1 102 ? -12.967 0.342 7.477 1.00 97.25 102 LYS A N 1
ATOM 788 C CA . LYS A 1 102 ? -12.683 0.200 6.048 1.00 97.25 102 LYS A CA 1
ATOM 789 C C . LYS A 1 102 ? -12.478 1.548 5.376 1.00 97.25 102 LYS A C 1
ATOM 791 O O . LYS A 1 102 ? -13.359 2.407 5.391 1.00 97.25 102 LYS A O 1
ATOM 796 N N . TRP A 1 103 ? -11.359 1.679 4.673 1.00 98.12 103 TRP A N 1
ATOM 797 C CA . TRP A 1 103 ? -11.110 2.746 3.711 1.00 98.12 103 TRP A CA 1
ATOM 798 C C . TRP A 1 103 ? -11.100 2.182 2.287 1.00 98.12 103 TRP A C 1
ATOM 800 O O . TRP A 1 103 ? -10.326 1.284 1.973 1.00 98.12 103 TRP A O 1
ATOM 810 N N . GLN A 1 104 ? -11.955 2.710 1.408 1.00 98.25 104 GLN A N 1
ATOM 811 C CA . GLN A 1 104 ? -11.909 2.407 -0.026 1.00 98.25 104 GLN A CA 1
ATOM 812 C C . GLN A 1 104 ? -10.866 3.301 -0.703 1.00 98.25 104 GLN A C 1
ATOM 814 O O . GLN A 1 104 ? -11.010 4.524 -0.710 1.00 98.25 104 GLN A O 1
ATOM 819 N N . ILE A 1 105 ? -9.827 2.694 -1.277 1.00 98.19 105 ILE A N 1
ATOM 820 C CA . ILE A 1 105 ? -8.625 3.408 -1.736 1.00 98.19 105 ILE A CA 1
ATOM 821 C C . ILE A 1 105 ? -8.952 4.366 -2.896 1.00 98.19 105 ILE A C 1
ATOM 823 O O . ILE A 1 105 ? -8.422 5.478 -2.965 1.00 98.19 105 ILE A O 1
ATOM 827 N N . ASN A 1 106 ? -9.886 3.978 -3.771 1.00 97.31 106 ASN A N 1
ATOM 828 C CA . ASN A 1 106 ? -10.326 4.769 -4.926 1.00 97.31 106 ASN A CA 1
ATOM 829 C C . ASN A 1 106 ? -10.981 6.117 -4.564 1.00 97.31 106 ASN A C 1
ATOM 831 O O . ASN A 1 106 ? -11.080 6.987 -5.426 1.00 97.31 106 ASN A O 1
ATOM 835 N N . LYS A 1 107 ? -11.386 6.333 -3.304 1.00 97.00 107 LYS A N 1
ATOM 836 C CA . LYS A 1 107 ? -11.931 7.624 -2.845 1.00 97.00 107 LYS A CA 1
ATOM 837 C C . LYS A 1 107 ? -10.888 8.735 -2.780 1.00 97.00 107 LYS A C 1
ATOM 839 O O . LYS A 1 107 ? -11.249 9.904 -2.875 1.00 97.00 107 LYS A O 1
ATOM 844 N N . ASN A 1 108 ? -9.613 8.384 -2.617 1.00 97.56 108 ASN A N 1
ATOM 845 C CA . ASN A 1 108 ? -8.524 9.355 -2.498 1.00 97.56 108 ASN A CA 1
ATOM 846 C C . ASN A 1 108 ? -7.418 9.143 -3.543 1.00 97.56 108 ASN A C 1
ATOM 848 O O . ASN A 1 108 ? -6.635 10.060 -3.778 1.00 97.56 108 ASN A O 1
ATOM 852 N N . ILE A 1 109 ? -7.335 7.959 -4.158 1.00 97.19 109 ILE A N 1
ATOM 853 C CA . ILE A 1 109 ? -6.369 7.641 -5.215 1.00 97.19 109 ILE A CA 1
ATOM 854 C C . ILE A 1 109 ? -7.141 7.220 -6.468 1.00 97.19 109 ILE A C 1
ATOM 856 O O . ILE A 1 109 ? -7.529 6.064 -6.617 1.00 97.19 109 ILE A O 1
ATOM 860 N N . THR A 1 110 ? -7.362 8.162 -7.384 1.00 94.81 110 THR A N 1
ATOM 861 C CA . THR A 1 110 ? -8.163 7.937 -8.602 1.00 94.81 110 THR A CA 1
ATOM 862 C C . THR A 1 110 ? -7.367 7.323 -9.749 1.00 94.81 110 THR A C 1
ATOM 864 O O . THR A 1 110 ? -7.920 6.592 -10.563 1.00 94.81 110 THR A O 1
ATOM 867 N N . ASP A 1 111 ? -6.061 7.580 -9.801 1.00 94.88 111 ASP A N 1
ATOM 868 C CA . ASP A 1 111 ? -5.212 7.217 -10.945 1.00 94.88 111 ASP A CA 1
ATOM 869 C C . ASP A 1 111 ? -4.482 5.875 -10.772 1.00 94.88 111 ASP A C 1
ATOM 871 O O . ASP A 1 111 ? -3.479 5.612 -11.445 1.00 94.88 111 ASP A O 1
ATOM 875 N N . GLY A 1 112 ? -4.924 5.060 -9.816 1.00 96.94 112 GLY A N 1
ATOM 876 C CA . GLY A 1 112 ? -4.266 3.803 -9.492 1.00 96.94 112 GLY A CA 1
ATOM 877 C C . GLY A 1 112 ? -2.966 3.945 -8.689 1.00 96.94 112 GLY A C 1
ATOM 878 O O . GLY A 1 112 ? -2.482 5.042 -8.378 1.00 96.94 112 GLY A O 1
ATOM 879 N N . LEU A 1 113 ? -2.391 2.791 -8.349 1.00 97.00 113 LEU A N 1
ATOM 880 C CA . LEU A 1 113 ? -1.070 2.679 -7.735 1.00 97.00 113 LEU A CA 1
ATOM 881 C C . LEU A 1 113 ? -0.016 2.592 -8.840 1.00 97.00 113 LEU A C 1
ATOM 883 O O . LEU A 1 113 ? 0.026 1.619 -9.588 1.00 97.00 113 LEU A O 1
ATOM 887 N N . LYS A 1 114 ? 0.834 3.610 -8.964 1.00 96.12 114 LYS A N 1
ATOM 888 C CA . LYS A 1 114 ? 1.822 3.739 -10.041 1.00 96.12 114 LYS A CA 1
ATOM 889 C C . LYS A 1 114 ? 3.201 3.277 -9.570 1.00 96.12 114 LYS A C 1
ATOM 891 O O . LYS A 1 114 ? 3.593 3.519 -8.426 1.00 96.12 114 LYS A O 1
ATOM 896 N N . ALA A 1 115 ? 3.951 2.654 -10.478 1.00 90.94 115 ALA A N 1
ATOM 897 C CA . ALA A 1 115 ? 5.358 2.331 -10.267 1.00 90.94 115 ALA A CA 1
ATOM 898 C C . ALA A 1 115 ? 6.158 3.588 -9.879 1.00 90.94 115 ALA A C 1
ATOM 900 O O . ALA A 1 115 ? 5.907 4.682 -10.393 1.00 90.94 115 ALA A O 1
ATOM 901 N N . GLY A 1 116 ? 7.097 3.441 -8.948 1.00 86.94 116 GLY A N 1
ATOM 902 C CA . GLY A 1 116 ? 7.975 4.526 -8.517 1.00 86.94 116 GLY A CA 1
ATOM 903 C C . GLY A 1 116 ? 7.281 5.613 -7.701 1.00 86.94 116 GLY A C 1
ATOM 904 O O . GLY A 1 116 ? 7.837 6.698 -7.527 1.00 86.94 116 GLY A O 1
ATOM 905 N N . LYS A 1 117 ? 6.065 5.363 -7.203 1.00 94.38 117 LYS A N 1
ATOM 906 C CA . LYS A 1 117 ? 5.333 6.295 -6.338 1.00 94.38 117 LYS A CA 1
ATOM 907 C C . LYS A 1 117 ? 5.215 5.766 -4.917 1.00 94.38 117 LYS A C 1
ATOM 909 O O . LYS A 1 117 ? 5.049 4.567 -4.686 1.00 94.38 117 LYS A O 1
ATOM 914 N N . LYS A 1 118 ? 5.289 6.700 -3.972 1.00 94.19 118 LYS A N 1
ATOM 915 C CA . LYS A 1 118 ? 5.057 6.500 -2.549 1.00 94.19 118 LYS A CA 1
ATOM 916 C C . LYS A 1 118 ? 3.759 7.210 -2.167 1.00 94.19 118 LYS A C 1
ATOM 918 O O . LYS A 1 118 ? 3.619 8.412 -2.373 1.00 94.19 118 LYS A O 1
ATOM 923 N N . TYR A 1 119 ? 2.835 6.454 -1.601 1.00 97.69 119 TYR A N 1
ATOM 924 C CA . TYR A 1 119 ? 1.521 6.885 -1.145 1.00 97.69 119 TYR A CA 1
ATOM 925 C C . TYR A 1 119 ? 1.568 6.972 0.376 1.00 97.69 119 TYR A C 1
ATOM 927 O O . TYR A 1 119 ? 1.760 5.949 1.031 1.00 97.69 119 TYR A O 1
ATOM 935 N N . VAL A 1 120 ? 1.455 8.177 0.933 1.00 96.69 120 VAL A N 1
ATOM 936 C CA . VAL A 1 120 ? 1.519 8.416 2.380 1.00 96.69 120 VAL A CA 1
ATOM 937 C C . VAL A 1 120 ? 0.172 8.937 2.842 1.00 96.69 120 VAL A C 1
ATOM 939 O O . VAL A 1 120 ? -0.220 10.038 2.468 1.00 96.69 120 VAL A O 1
ATOM 942 N N . TYR A 1 121 ? -0.534 8.143 3.638 1.00 98.12 121 TYR A N 1
ATOM 943 C CA . TYR A 1 121 ? -1.887 8.458 4.085 1.00 98.12 121 TYR A CA 1
ATOM 944 C C . TYR A 1 121 ? -2.017 8.343 5.597 1.00 98.12 121 TYR A C 1
ATOM 946 O O . TYR A 1 121 ? -1.422 7.479 6.234 1.00 98.12 121 TYR A O 1
ATOM 954 N N . THR A 1 122 ? -2.827 9.222 6.167 1.00 98.12 122 THR A N 1
ATOM 955 C CA . THR A 1 122 ? -3.271 9.156 7.552 1.00 98.12 122 THR A CA 1
ATOM 956 C C . THR A 1 122 ? -4.741 8.772 7.568 1.00 98.12 122 THR A C 1
ATOM 958 O O . THR A 1 122 ? -5.565 9.440 6.947 1.00 98.12 122 THR A O 1
ATOM 961 N N . ILE A 1 123 ? -5.063 7.705 8.294 1.00 97.25 123 ILE A N 1
ATOM 962 C CA . ILE A 1 123 ? -6.427 7.268 8.575 1.00 97.25 123 ILE A CA 1
ATOM 963 C C . ILE A 1 123 ? -6.765 7.712 9.994 1.00 97.25 123 ILE A C 1
ATOM 965 O O . ILE A 1 123 ? -6.157 7.238 10.951 1.00 97.25 123 ILE A O 1
ATOM 969 N N . THR A 1 124 ? -7.736 8.605 10.136 1.00 96.69 124 THR A N 1
ATOM 970 C CA . THR A 1 124 ? -8.265 9.030 11.432 1.00 96.69 124 THR A CA 1
ATOM 971 C C . THR A 1 124 ? -9.544 8.260 11.728 1.00 96.69 124 THR A C 1
ATOM 973 O O . THR A 1 124 ? -10.529 8.375 10.999 1.00 96.69 124 THR A O 1
ATOM 976 N N . VAL A 1 125 ? -9.529 7.471 12.802 1.00 94.94 125 VAL A N 1
ATOM 977 C CA . VAL A 1 125 ? -10.699 6.740 13.295 1.00 94.94 125 VAL A CA 1
ATOM 978 C C . VAL A 1 125 ? -11.657 7.714 13.974 1.00 94.94 125 VAL A C 1
ATOM 980 O O . VAL A 1 125 ? -11.278 8.443 14.893 1.00 94.94 125 VAL A O 1
ATOM 983 N N . THR A 1 126 ? -12.912 7.713 13.534 1.00 92.38 126 THR A N 1
ATOM 984 C CA . THR A 1 126 ? -13.994 8.539 14.076 1.00 92.38 126 THR A CA 1
ATOM 985 C C . THR A 1 126 ? -15.175 7.664 14.492 1.00 92.38 126 THR A C 1
ATOM 987 O O . THR A 1 126 ? -15.257 6.488 14.147 1.00 92.38 126 THR A O 1
ATOM 990 N N . LYS A 1 127 ? -16.151 8.244 15.202 1.00 83.94 127 LYS A N 1
ATOM 991 C CA . LYS A 1 127 ? -17.373 7.520 15.607 1.00 83.94 127 LYS A CA 1
ATOM 992 C C . LYS A 1 127 ? -18.212 7.011 14.428 1.00 83.94 127 LYS A C 1
ATOM 994 O O . LYS A 1 127 ? -19.067 6.158 14.626 1.00 83.94 127 LYS A O 1
ATOM 999 N N . SER A 1 128 ? -18.030 7.580 13.238 1.00 85.69 128 SER A N 1
ATOM 1000 C CA . SER A 1 128 ? -18.798 7.257 12.031 1.00 85.69 128 SER A CA 1
ATOM 1001 C C . SER A 1 128 ? -18.006 6.444 11.002 1.00 85.69 128 SER A C 1
ATOM 1003 O O . SER A 1 128 ? -18.521 6.201 9.914 1.00 85.69 128 SER A O 1
ATOM 1005 N N . GLY A 1 129 ? -16.765 6.052 11.307 1.00 91.81 129 GLY A N 1
ATOM 1006 C CA . GLY A 1 129 ? -15.896 5.304 10.400 1.00 91.81 129 GLY A CA 1
ATOM 1007 C C . GLY A 1 129 ? -14.497 5.904 10.340 1.00 91.81 129 GLY A C 1
ATOM 1008 O O . GLY A 1 129 ? -13.856 6.099 11.369 1.00 91.81 129 GLY A O 1
ATOM 1009 N N . VAL A 1 130 ? -14.014 6.193 9.129 1.00 96.56 130 VAL A N 1
ATOM 1010 C CA . VAL A 1 130 ? -12.666 6.735 8.911 1.00 96.56 130 VAL A CA 1
ATOM 1011 C C . VAL A 1 130 ? -12.675 8.000 8.062 1.00 96.56 130 VAL A C 1
ATOM 1013 O O . VAL A 1 130 ? -13.399 8.098 7.071 1.00 96.56 130 VAL A O 1
ATOM 1016 N N . GLU A 1 131 ? -11.818 8.945 8.432 1.00 97.19 131 GLU A N 1
ATOM 1017 C CA . GLU A 1 131 ? -11.443 10.099 7.616 1.00 97.19 131 GLU A CA 1
ATOM 1018 C C . GLU A 1 131 ? -10.012 9.908 7.119 1.00 97.19 131 GLU A C 1
ATOM 1020 O O . GLU A 1 131 ? -9.141 9.486 7.881 1.00 97.19 131 GLU A O 1
ATOM 1025 N N . VAL A 1 132 ? -9.766 10.183 5.837 1.00 97.94 132 VAL A N 1
ATOM 1026 C CA . VAL A 1 132 ? -8.479 9.876 5.206 1.00 97.94 132 VAL A CA 1
ATOM 1027 C C . VAL A 1 132 ? -7.934 11.080 4.459 1.00 97.94 132 VAL A C 1
ATOM 1029 O O . VAL A 1 132 ? -8.583 11.619 3.562 1.00 97.94 132 VAL A O 1
ATOM 1032 N N . GLU A 1 133 ? -6.708 11.452 4.806 1.00 97.50 133 GLU A N 1
ATOM 1033 C CA . GLU A 1 133 ? -5.923 12.507 4.172 1.00 97.50 133 GLU A CA 1
ATOM 1034 C C . GLU A 1 133 ? -4.540 11.967 3.809 1.00 97.50 133 GLU A C 1
ATOM 1036 O O . GLU A 1 133 ? -4.033 11.045 4.449 1.00 97.50 133 GLU A O 1
ATOM 1041 N N . GLY A 1 134 ? -3.915 12.507 2.771 1.00 95.94 134 GLY A N 1
ATOM 1042 C CA . GLY A 1 134 ? -2.597 12.038 2.374 1.00 95.94 134 GLY A CA 1
ATOM 1043 C C . GLY A 1 134 ? -2.073 12.688 1.114 1.00 95.94 134 GLY A C 1
ATOM 1044 O O . GLY A 1 134 ? -2.708 13.557 0.516 1.00 95.94 134 GLY A O 1
ATOM 1045 N N . GLU A 1 135 ? -0.895 12.232 0.717 1.00 94.88 135 GLU A N 1
ATOM 1046 C CA . GLU A 1 135 ? -0.160 12.740 -0.428 1.00 94.88 135 GLU A CA 1
ATOM 1047 C C . GLU A 1 135 ? 0.525 11.614 -1.207 1.00 94.88 135 GLU A C 1
ATOM 1049 O O . GLU A 1 135 ? 0.797 10.519 -0.700 1.00 94.88 135 GLU A O 1
ATOM 1054 N N . ILE A 1 136 ? 0.832 11.910 -2.468 1.00 96.06 136 ILE A N 1
ATOM 1055 C CA . ILE A 1 136 ? 1.552 11.015 -3.367 1.00 96.06 136 ILE A CA 1
ATOM 1056 C C . ILE A 1 136 ? 2.860 11.698 -3.742 1.00 96.06 136 ILE A C 1
ATOM 1058 O O . ILE A 1 136 ? 2.867 12.771 -4.342 1.00 96.06 136 ILE A O 1
ATOM 1062 N N . THR A 1 137 ? 3.975 11.051 -3.430 1.00 90.06 137 THR A N 1
ATOM 1063 C CA . THR A 1 137 ? 5.324 11.550 -3.708 1.00 90.06 137 THR A CA 1
ATOM 1064 C C . THR A 1 137 ? 6.079 10.574 -4.611 1.00 90.06 137 THR A C 1
ATOM 1066 O O . THR A 1 137 ? 5.711 9.398 -4.715 1.00 90.06 137 THR A O 1
ATOM 1069 N N . PRO A 1 138 ? 7.129 11.014 -5.325 1.00 89.38 138 PRO A N 1
ATOM 1070 C CA . PRO A 1 138 ? 8.082 10.081 -5.913 1.00 89.38 138 PRO A CA 1
ATOM 1071 C C . PRO A 1 138 ? 8.653 9.161 -4.828 1.00 89.38 138 PRO A C 1
ATOM 1073 O O . PRO A 1 138 ? 9.047 9.619 -3.755 1.00 89.38 138 PRO A O 1
ATOM 1076 N N . TRP A 1 139 ? 8.716 7.863 -5.106 1.00 84.56 139 TRP A N 1
ATOM 1077 C CA . TRP A 1 139 ? 9.530 6.962 -4.306 1.00 84.56 139 TRP A CA 1
ATOM 1078 C C . TRP A 1 139 ? 10.970 7.173 -4.765 1.00 84.56 139 TRP A C 1
ATOM 1080 O O . TRP A 1 139 ? 11.296 6.807 -5.889 1.00 84.56 139 TRP A O 1
ATOM 1090 N N . GLY A 1 140 ? 11.742 7.878 -3.929 1.00 75.44 140 GLY A N 1
ATOM 1091 C CA . GLY A 1 140 ? 13.003 8.538 -4.282 1.00 75.44 140 GLY A CA 1
ATOM 1092 C C . GLY A 1 140 ? 13.932 7.764 -5.219 1.00 75.44 140 GLY A C 1
ATOM 1093 O O . GLY A 1 140 ? 14.003 6.538 -5.176 1.00 75.44 140 GLY A O 1
ATOM 1094 N N . GLU A 1 141 ? 14.664 8.512 -6.047 1.00 54.00 141 GLU A N 1
ATOM 1095 C CA . GLU A 1 141 ? 15.749 7.968 -6.859 1.00 54.00 141 GLU A CA 1
ATOM 1096 C C . GLU A 1 141 ? 16.801 7.339 -5.945 1.00 54.00 141 GLU A C 1
ATOM 1098 O O . GLU A 1 141 ? 17.297 7.978 -5.017 1.00 54.00 141 GLU A O 1
ATOM 1103 N N . VAL A 1 142 ? 17.168 6.090 -6.223 1.00 49.38 142 VAL A N 1
ATOM 1104 C CA . VAL A 1 142 ? 18.398 5.527 -5.674 1.00 49.38 142 VAL A CA 1
ATOM 1105 C C . VAL A 1 142 ? 19.494 5.874 -6.674 1.00 49.38 142 VAL A C 1
ATOM 1107 O O . VAL A 1 142 ? 19.732 5.143 -7.641 1.00 49.38 142 VAL A O 1
ATOM 1110 N N . THR A 1 143 ? 20.131 7.030 -6.484 1.00 41.69 143 THR A N 1
ATOM 1111 C CA . THR A 1 143 ? 21.402 7.306 -7.150 1.00 41.69 143 THR A CA 1
ATOM 1112 C C . THR A 1 143 ? 22.461 6.465 -6.460 1.00 41.69 143 THR A C 1
ATOM 1114 O O . THR A 1 143 ? 22.756 6.625 -5.276 1.00 41.69 143 THR A O 1
ATOM 1117 N N . GLY A 1 144 ? 23.018 5.506 -7.196 1.00 41.28 144 GLY A N 1
ATOM 1118 C CA . GLY A 1 144 ? 24.257 4.875 -6.784 1.00 41.28 144 GLY A CA 1
ATOM 111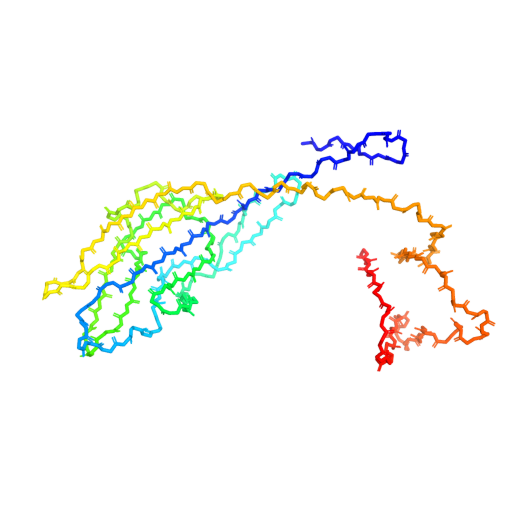9 C C . GLY A 1 144 ? 25.384 5.888 -6.942 1.00 41.28 144 GLY A C 1
ATOM 1120 O O . GLY A 1 144 ? 26.087 5.844 -7.941 1.00 41.28 144 GLY A O 1
ATOM 1121 N N . ASP A 1 145 ? 25.560 6.785 -5.971 1.00 37.56 145 ASP A N 1
ATOM 1122 C CA . ASP A 1 145 ? 26.771 7.614 -5.850 1.00 37.56 145 ASP A CA 1
ATOM 1123 C C . ASP A 1 145 ? 27.910 6.830 -5.185 1.00 37.56 145 ASP A C 1
ATOM 1125 O O . ASP A 1 145 ? 28.904 7.397 -4.731 1.00 37.56 145 ASP A O 1
ATOM 1129 N N . ALA A 1 146 ? 27.782 5.500 -5.125 1.00 41.41 146 ALA A N 1
ATOM 1130 C CA . ALA A 1 146 ? 28.934 4.663 -4.899 1.00 41.41 146 ALA A CA 1
ATOM 1131 C C . ALA A 1 146 ? 29.901 4.944 -6.050 1.00 41.41 146 ALA A C 1
ATOM 1133 O O . ALA A 1 146 ? 29.681 4.523 -7.188 1.00 41.41 146 ALA A O 1
ATOM 1134 N N . GLU A 1 147 ? 30.998 5.631 -5.738 1.00 37.59 147 GLU A N 1
ATOM 1135 C CA . GLU A 1 147 ? 32.259 5.329 -6.384 1.00 37.59 147 GLU A CA 1
ATOM 1136 C C . GLU A 1 147 ? 32.436 3.818 -6.246 1.00 37.59 147 GLU A C 1
ATOM 1138 O O . GLU A 1 147 ? 32.934 3.303 -5.244 1.00 37.59 147 GLU A O 1
ATOM 1143 N N . ALA A 1 148 ? 31.979 3.074 -7.249 1.00 37.44 148 ALA A N 1
ATOM 1144 C CA . ALA A 1 148 ? 32.515 1.766 -7.501 1.00 37.44 148 ALA A CA 1
ATOM 1145 C C . ALA A 1 148 ? 33.969 2.039 -7.875 1.00 37.44 148 ALA A C 1
ATOM 1147 O O . ALA A 1 148 ? 34.314 2.205 -9.044 1.00 37.44 148 ALA A O 1
ATOM 1148 N N . VAL A 1 149 ? 34.833 2.135 -6.862 1.00 34.69 149 VAL A N 1
ATOM 1149 C CA . VAL A 1 149 ? 36.243 1.855 -7.047 1.00 34.69 149 VAL A CA 1
ATOM 1150 C C . VAL A 1 149 ? 36.254 0.390 -7.440 1.00 34.69 149 VAL A C 1
ATOM 1152 O O . VAL A 1 149 ? 36.318 -0.502 -6.594 1.00 34.69 149 VAL A O 1
ATOM 1155 N N . ILE A 1 150 ? 36.112 0.139 -8.741 1.00 37.81 150 ILE A N 1
ATOM 1156 C CA . ILE A 1 150 ? 36.437 -1.143 -9.330 1.00 37.81 150 ILE A CA 1
ATOM 1157 C C . ILE A 1 150 ? 37.937 -1.258 -9.105 1.00 37.81 150 ILE A C 1
ATOM 1159 O O . ILE A 1 150 ? 38.746 -0.790 -9.906 1.00 37.81 150 ILE A O 1
ATOM 1163 N N . LYS A 1 151 ? 38.322 -1.804 -7.948 1.00 39.66 151 LYS A N 1
ATOM 1164 C CA . LYS A 1 151 ? 39.689 -2.260 -7.766 1.00 39.66 151 LYS A CA 1
ATOM 1165 C C . LYS A 1 151 ? 39.912 -3.272 -8.888 1.00 39.66 151 LYS A C 1
ATOM 1167 O O . LYS A 1 151 ? 39.030 -4.114 -9.092 1.00 39.66 151 LYS A O 1
ATOM 1172 N N . PRO A 1 152 ? 41.000 -3.151 -9.665 1.00 38.09 152 PRO A N 1
ATOM 1173 C CA . PRO A 1 152 ? 41.269 -4.096 -10.733 1.00 38.09 152 PRO A CA 1
ATOM 1174 C C . PRO A 1 152 ? 41.138 -5.514 -10.174 1.00 38.09 152 PRO A C 1
ATOM 1176 O O . PRO A 1 152 ? 41.662 -5.830 -9.108 1.00 38.09 152 PRO A O 1
ATOM 1179 N N . ILE A 1 153 ? 40.338 -6.333 -10.852 1.00 43.97 153 ILE A N 1
ATOM 1180 C CA . ILE A 1 153 ? 40.227 -7.752 -10.536 1.00 43.97 153 ILE A CA 1
ATOM 1181 C C . ILE A 1 153 ? 41.568 -8.354 -10.946 1.00 43.97 153 ILE A C 1
ATOM 1183 O O . ILE A 1 153 ? 41.836 -8.482 -12.140 1.00 43.97 153 ILE A O 1
ATOM 1187 N N . ASP A 1 154 ? 42.415 -8.666 -9.967 1.00 43.53 154 ASP A N 1
ATOM 1188 C CA . ASP A 1 154 ? 43.773 -9.146 -10.233 1.00 43.53 154 ASP A CA 1
ATOM 1189 C C . ASP A 1 154 ? 43.768 -10.517 -10.929 1.00 43.53 154 ASP A C 1
ATOM 1191 O O . ASP A 1 154 ? 44.667 -10.801 -11.714 1.00 43.53 154 ASP A O 1
ATOM 1195 N N . ASN A 1 155 ? 42.737 -11.349 -10.703 1.00 41.28 155 ASN A N 1
ATOM 1196 C CA . ASN A 1 155 ? 42.597 -12.664 -11.331 1.00 41.28 155 ASN A CA 1
ATOM 1197 C C . ASN A 1 155 ? 41.132 -13.000 -11.668 1.00 41.28 155 ASN A C 1
ATOM 1199 O O . ASN A 1 155 ? 40.236 -12.836 -10.840 1.00 41.28 155 ASN A O 1
ATOM 1203 N N . LEU A 1 156 ? 40.902 -13.511 -12.880 1.00 42.41 156 LEU A N 1
ATOM 1204 C CA . LEU A 1 156 ? 39.619 -14.026 -13.367 1.00 42.41 156 LEU A CA 1
ATOM 1205 C C . LEU A 1 156 ? 39.791 -15.513 -13.676 1.00 42.41 156 LEU A C 1
ATOM 1207 O O . LEU A 1 156 ? 40.586 -15.860 -14.550 1.00 42.41 156 LEU A O 1
ATOM 1211 N N . PHE A 1 157 ? 39.045 -16.378 -12.992 1.00 44.97 157 PHE A N 1
ATOM 1212 C CA . PHE A 1 157 ? 39.084 -17.817 -13.246 1.00 44.97 157 PHE A CA 1
ATOM 1213 C C . PHE A 1 157 ? 37.780 -18.264 -13.910 1.00 44.97 157 PHE A C 1
ATOM 1215 O O . PHE A 1 157 ? 36.691 -18.004 -13.396 1.00 44.97 157 PHE A O 1
ATOM 1222 N N . VAL A 1 158 ? 37.909 -18.920 -15.065 1.00 44.56 158 VAL A N 1
ATOM 1223 C CA . VAL A 1 158 ? 36.792 -19.441 -15.862 1.00 44.56 158 VAL A CA 1
ATOM 1224 C C . VAL A 1 158 ? 36.872 -20.964 -15.857 1.00 44.56 158 VAL A C 1
ATOM 1226 O O . VAL A 1 158 ? 37.855 -21.526 -16.342 1.00 44.56 158 VAL A O 1
ATOM 1229 N N . TYR A 1 159 ? 35.841 -21.623 -15.325 1.00 40.84 159 TYR A N 1
ATOM 1230 C CA . TYR A 1 159 ? 35.726 -23.082 -15.315 1.00 40.84 159 TYR A CA 1
ATOM 1231 C C . TYR A 1 159 ? 34.352 -23.500 -15.847 1.00 40.84 159 TYR A C 1
ATOM 1233 O O . TYR A 1 159 ? 33.367 -23.525 -15.112 1.00 40.84 159 TYR A O 1
ATOM 1241 N N . G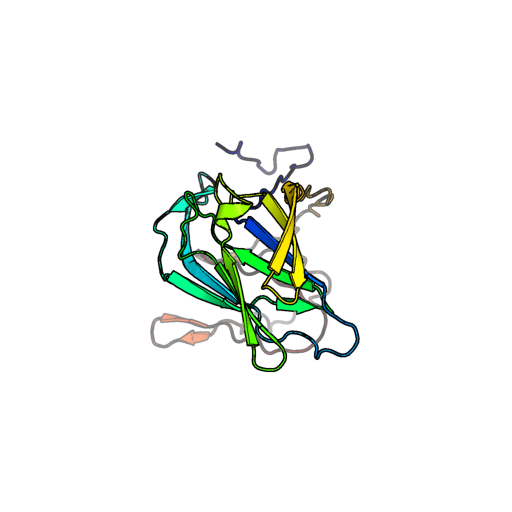LY A 1 160 ? 34.293 -23.835 -17.139 1.00 54.12 160 GLY A N 1
ATOM 1242 C CA . GLY A 1 160 ? 33.023 -24.117 -17.815 1.00 54.12 160 GLY A CA 1
ATOM 1243 C C . GLY A 1 160 ? 32.113 -22.886 -17.806 1.00 54.12 160 GLY A C 1
ATOM 1244 O O . GLY A 1 160 ? 32.565 -21.798 -18.159 1.00 54.12 160 GLY A O 1
ATOM 1245 N N . ASP A 1 161 ? 30.870 -23.058 -17.359 1.00 44.66 161 ASP A N 1
ATOM 1246 C CA . ASP A 1 161 ? 29.855 -21.993 -17.289 1.00 44.66 161 ASP A CA 1
ATOM 1247 C C . ASP A 1 161 ? 29.912 -21.180 -15.979 1.00 44.66 161 ASP A C 1
ATOM 1249 O O . ASP A 1 161 ? 29.102 -20.283 -15.750 1.00 44.66 161 ASP A O 1
ATOM 1253 N N . VAL A 1 162 ? 30.875 -21.477 -15.097 1.00 37.66 162 VAL A N 1
ATOM 1254 C CA . VAL A 1 162 ? 31.035 -20.794 -13.808 1.00 37.66 162 VAL A CA 1
ATOM 1255 C C . VAL A 1 162 ? 32.200 -19.810 -13.870 1.00 37.66 162 VAL A C 1
ATOM 1257 O O . VAL A 1 162 ? 33.325 -20.156 -14.249 1.00 37.66 162 VAL A O 1
ATOM 1260 N N . ILE A 1 163 ? 31.930 -18.575 -13.446 1.00 46.53 163 ILE A N 1
ATOM 1261 C CA . ILE A 1 163 ? 32.915 -17.497 -13.350 1.00 46.53 163 ILE A CA 1
ATOM 1262 C C . ILE A 1 163 ? 33.137 -17.155 -11.876 1.00 46.53 163 ILE A C 1
ATOM 1264 O O . ILE A 1 163 ? 32.191 -16.845 -11.154 1.00 46.53 163 ILE A O 1
ATOM 1268 N N . LEU A 1 164 ? 34.402 -17.166 -11.444 1.00 44.59 164 LEU A N 1
ATOM 1269 C CA . LEU A 1 164 ? 34.819 -16.735 -10.108 1.00 44.59 164 LEU A CA 1
ATOM 1270 C C . LEU A 1 164 ? 35.643 -15.443 -10.212 1.00 44.59 164 LEU A C 1
ATOM 1272 O O . LEU A 1 164 ? 36.606 -15.374 -10.983 1.00 44.59 164 LEU A O 1
ATOM 1276 N N . ALA A 1 165 ? 35.286 -14.428 -9.420 1.00 41.94 165 ALA A N 1
ATOM 1277 C CA . ALA A 1 165 ? 35.988 -13.144 -9.357 1.00 41.94 165 ALA A CA 1
ATOM 1278 C C . ALA A 1 165 ? 36.243 -12.724 -7.898 1.00 41.94 165 ALA A C 1
ATOM 1280 O O . ALA A 1 165 ? 35.320 -12.717 -7.086 1.00 41.94 165 ALA A O 1
ATOM 1281 N N . GLY A 1 166 ? 37.488 -12.358 -7.564 1.00 44.97 166 GLY A N 1
ATOM 1282 C CA . GLY A 1 166 ? 37.858 -11.916 -6.214 1.00 44.97 166 GLY A CA 1
ATOM 1283 C C . GLY A 1 166 ? 39.359 -11.665 -6.022 1.00 44.97 166 GLY A C 1
ATOM 1284 O O . GLY A 1 166 ? 40.172 -11.946 -6.903 1.00 44.97 166 GLY A O 1
ATOM 1285 N N . LYS A 1 167 ? 39.725 -11.121 -4.853 1.00 37.97 167 LYS A N 1
ATOM 1286 C CA . LYS A 1 167 ? 41.111 -10.823 -4.459 1.00 37.97 167 LYS A CA 1
ATOM 1287 C C . LYS A 1 167 ? 41.703 -12.008 -3.684 1.00 37.97 167 LYS A C 1
ATOM 1289 O O . LYS A 1 167 ? 41.153 -12.398 -2.662 1.00 37.97 167 LYS A O 1
ATOM 1294 N N . LEU A 1 168 ? 42.831 -12.560 -4.136 1.00 42.72 168 LEU A N 1
ATOM 1295 C CA . LEU A 1 168 ? 43.603 -13.583 -3.411 1.00 42.72 168 LEU A CA 1
ATOM 1296 C C . LEU A 1 168 ? 44.821 -12.918 -2.756 1.00 42.72 168 LEU A C 1
ATOM 1298 O O . LEU A 1 168 ? 45.937 -13.009 -3.256 1.00 42.72 168 LEU A O 1
ATOM 1302 N N . GLU A 1 169 ? 44.617 -12.227 -1.637 1.00 38.25 169 GLU A N 1
ATOM 1303 C CA . GLU A 1 169 ? 45.717 -11.796 -0.765 1.00 38.25 169 GLU A CA 1
ATOM 1304 C C . GLU A 1 169 ? 45.658 -12.593 0.540 1.00 38.25 169 GLU A C 1
ATOM 1306 O O . GLU A 1 169 ? 44.628 -12.630 1.203 1.00 38.25 169 GLU A O 1
ATOM 1311 N N . GLY A 1 170 ? 46.756 -13.263 0.905 1.00 39.56 170 GLY A N 1
ATOM 1312 C CA . GLY A 1 170 ? 46.850 -14.052 2.143 1.00 39.56 170 GLY A CA 1
ATOM 1313 C C . GLY A 1 170 ? 46.393 -15.512 2.037 1.00 39.56 170 GLY A C 1
ATOM 1314 O O . GLY A 1 170 ? 46.617 -16.279 2.972 1.00 39.56 170 GLY A O 1
ATOM 1315 N N . ALA A 1 171 ? 45.851 -15.942 0.894 1.00 40.09 171 ALA A N 1
ATOM 1316 C CA . ALA A 1 171 ? 45.692 -17.360 0.589 1.00 40.09 171 ALA A CA 1
ATOM 1317 C C . ALA A 1 171 ? 47.075 -17.957 0.312 1.00 40.09 171 ALA A C 1
ATOM 1319 O O . ALA A 1 171 ? 47.547 -18.009 -0.823 1.00 40.09 171 ALA A O 1
ATOM 1320 N N . GLY A 1 172 ? 47.779 -18.343 1.376 1.00 33.53 172 GLY A N 1
ATOM 1321 C CA . GLY A 1 172 ? 48.969 -19.166 1.238 1.00 33.53 172 GLY A CA 1
ATOM 1322 C C . GLY A 1 172 ? 48.623 -20.359 0.351 1.00 33.53 172 GLY A C 1
ATOM 1323 O O . GLY A 1 172 ? 47.609 -21.014 0.585 1.00 33.53 172 GLY A O 1
ATOM 1324 N N . TYR A 1 173 ? 49.444 -20.606 -0.671 1.00 34.91 173 TYR A N 1
ATOM 1325 C CA . TYR A 1 173 ? 49.419 -21.824 -1.473 1.00 34.91 173 TYR A CA 1
ATOM 1326 C C . TYR A 1 173 ? 49.464 -23.036 -0.536 1.00 34.91 173 TYR A C 1
ATOM 1328 O O . TYR A 1 173 ? 50.530 -23.515 -0.158 1.00 34.91 173 TYR A O 1
ATOM 1336 N N . ARG A 1 174 ? 48.299 -23.526 -0.131 1.00 32.34 174 ARG A N 1
ATOM 1337 C CA . ARG A 1 174 ? 48.134 -24.851 0.442 1.00 32.34 174 ARG A CA 1
ATOM 1338 C C . ARG A 1 174 ? 47.523 -25.686 -0.663 1.00 32.34 174 ARG A C 1
ATOM 1340 O O . ARG A 1 174 ? 46.554 -25.266 -1.291 1.00 32.34 174 ARG A O 1
ATOM 1347 N N . GLN A 1 175 ? 48.109 -26.851 -0.914 1.00 35.78 175 GLN A N 1
ATOM 1348 C CA . GLN A 1 175 ? 47.681 -27.850 -1.904 1.00 35.78 175 GLN A CA 1
ATOM 1349 C C . GLN A 1 175 ? 46.261 -28.412 -1.645 1.00 35.78 175 GLN A C 1
ATOM 1351 O O . GLN A 1 175 ? 45.889 -29.439 -2.192 1.00 35.78 175 GLN A O 1
ATOM 1356 N N . GLU A 1 176 ? 45.461 -27.728 -0.830 1.00 35.69 176 GLU A N 1
ATOM 1357 C CA . GLU A 1 176 ? 44.172 -28.140 -0.284 1.00 35.69 176 GLU A CA 1
ATOM 1358 C C . GLU A 1 176 ? 42.995 -27.487 -1.051 1.00 35.69 176 GLU A C 1
ATOM 1360 O O . GLU A 1 176 ? 41.850 -27.884 -0.886 1.00 35.69 176 GLU A O 1
ATOM 1365 N N . PHE A 1 177 ? 43.252 -26.547 -1.976 1.00 33.50 177 PHE A N 1
ATOM 1366 C CA . PHE A 1 177 ? 42.221 -25.968 -2.866 1.00 33.50 177 PHE A CA 1
ATOM 1367 C C . PHE A 1 177 ? 41.714 -26.927 -3.963 1.00 33.50 177 PHE A C 1
ATOM 1369 O O . PHE A 1 177 ? 40.868 -26.546 -4.771 1.00 33.50 177 PHE A O 1
ATOM 1376 N N . ALA A 1 178 ? 42.218 -28.162 -4.011 1.00 36.78 178 ALA A N 1
ATOM 1377 C CA . ALA A 1 178 ? 41.805 -29.166 -4.988 1.00 36.78 178 ALA A CA 1
ATOM 1378 C C . ALA A 1 178 ? 40.524 -29.937 -4.602 1.00 36.78 178 ALA A C 1
ATOM 1380 O O . ALA A 1 178 ? 40.012 -30.678 -5.434 1.00 36.78 178 ALA A O 1
ATOM 1381 N N . GLU A 1 179 ? 39.968 -29.757 -3.398 1.00 40.50 179 GLU A N 1
ATOM 1382 C CA . GLU A 1 179 ? 38.856 -30.587 -2.892 1.00 40.50 179 GLU A CA 1
ATOM 1383 C C . GLU A 1 179 ? 37.624 -29.771 -2.466 1.00 40.50 179 GLU A C 1
ATOM 1385 O O . GLU A 1 179 ? 37.098 -29.941 -1.373 1.00 40.50 179 GLU A O 1
ATOM 1390 N N . ILE A 1 180 ? 37.138 -28.858 -3.312 1.00 43.41 180 ILE A N 1
ATOM 1391 C CA . ILE A 1 180 ? 35.893 -28.108 -3.019 1.00 43.41 180 ILE A CA 1
ATOM 1392 C C . ILE A 1 180 ? 34.790 -28.404 -4.053 1.00 43.41 180 ILE A C 1
ATOM 1394 O O . ILE A 1 180 ? 33.746 -27.767 -4.066 1.00 43.41 180 ILE A O 1
ATOM 1398 N N . MET A 1 181 ? 34.989 -29.393 -4.927 1.00 40.62 181 MET A N 1
ATOM 1399 C CA . MET A 1 181 ? 34.015 -29.791 -5.948 1.00 40.62 181 MET A CA 1
ATOM 1400 C C . MET A 1 181 ? 33.888 -31.310 -5.957 1.00 40.62 181 MET A C 1
ATOM 1402 O O . MET A 1 181 ? 34.737 -31.997 -6.524 1.00 40.62 181 MET A O 1
ATOM 1406 N N . GLU A 1 182 ? 32.827 -31.845 -5.355 1.00 44.03 182 GLU A N 1
ATOM 1407 C CA . GLU A 1 182 ? 32.489 -33.255 -5.543 1.00 44.03 182 GLU A CA 1
ATOM 1408 C C . GLU A 1 182 ? 31.551 -33.411 -6.739 1.00 44.03 182 GLU A C 1
ATOM 1410 O O . GLU A 1 182 ? 30.550 -32.704 -6.892 1.00 44.03 182 GLU A O 1
ATOM 1415 N N . LYS A 1 183 ? 31.888 -34.365 -7.609 1.00 43.00 183 LYS A N 1
ATOM 1416 C CA . LYS A 1 183 ? 31.031 -34.775 -8.717 1.00 43.00 183 LYS A CA 1
ATOM 1417 C C . LYS A 1 183 ? 30.026 -35.794 -8.204 1.00 43.00 183 LYS A C 1
ATOM 1419 O O . LYS A 1 183 ? 30.400 -36.904 -7.829 1.00 43.00 183 LYS A O 1
ATOM 1424 N N . ARG A 1 184 ? 28.747 -35.430 -8.220 1.00 48.00 184 ARG A N 1
ATOM 1425 C CA . ARG A 1 184 ? 27.645 -36.339 -7.910 1.00 48.00 184 ARG A CA 1
ATOM 1426 C C . ARG A 1 184 ? 27.557 -37.445 -8.966 1.00 48.00 184 ARG A C 1
ATOM 1428 O O . ARG A 1 184 ? 28.004 -37.294 -10.105 1.00 48.00 184 ARG A O 1
ATOM 1435 N N . ALA A 1 185 ? 26.954 -38.573 -8.591 1.00 44.78 185 ALA A N 1
ATOM 1436 C CA . ALA A 1 185 ? 26.817 -39.749 -9.458 1.00 44.78 185 ALA A CA 1
ATOM 1437 C C . ALA A 1 185 ? 26.021 -39.477 -10.754 1.00 44.78 185 ALA A C 1
ATOM 1439 O O . ALA A 1 185 ? 26.178 -40.202 -11.733 1.00 44.78 185 ALA A O 1
ATOM 1440 N N . ASP A 1 186 ? 25.203 -38.423 -10.770 1.00 45.56 186 ASP A N 1
ATOM 1441 C CA . ASP A 1 186 ? 24.443 -37.950 -11.933 1.00 45.56 186 ASP A CA 1
ATOM 1442 C C . ASP A 1 186 ? 25.239 -36.999 -12.849 1.00 45.56 186 ASP A C 1
ATOM 1444 O O . ASP A 1 186 ? 24.742 -36.567 -13.887 1.00 45.56 186 ASP A O 1
ATOM 1448 N N . GLY A 1 187 ? 26.487 -36.689 -12.490 1.00 43.50 187 GLY A N 1
ATOM 1449 C CA . GLY A 1 187 ? 27.374 -35.810 -13.240 1.00 43.50 187 GLY A CA 1
ATOM 1450 C C . GLY A 1 187 ? 27.292 -34.331 -12.868 1.00 43.50 187 GLY A C 1
ATOM 1451 O O . GLY A 1 187 ? 28.094 -33.564 -13.402 1.00 43.50 187 GLY A O 1
ATOM 1452 N N . SER A 1 188 ? 26.400 -33.931 -11.957 1.00 38.25 188 SER A N 1
ATOM 1453 C CA . SER A 1 188 ? 26.355 -32.567 -11.419 1.00 38.25 188 SER A CA 1
ATOM 1454 C C . SER A 1 188 ? 27.476 -32.319 -10.399 1.00 38.25 188 SER A C 1
ATOM 1456 O O . SER A 1 188 ? 28.012 -33.257 -9.806 1.00 38.25 188 SER A O 1
ATOM 1458 N N . LEU A 1 189 ? 27.880 -31.059 -10.224 1.00 38.91 189 LEU A N 1
ATOM 1459 C CA . LEU A 1 189 ? 28.883 -30.658 -9.232 1.00 38.91 189 LEU A CA 1
ATOM 1460 C C . LEU A 1 189 ? 28.179 -30.018 -8.033 1.00 38.91 189 LEU A C 1
ATOM 1462 O O . LEU A 1 189 ? 27.319 -29.157 -8.214 1.00 38.91 189 LEU A O 1
ATOM 1466 N N . GLU A 1 190 ? 28.547 -30.429 -6.822 1.00 39.16 190 GLU A N 1
ATOM 1467 C CA . GLU A 1 190 ? 28.069 -29.826 -5.577 1.00 39.16 190 GLU A CA 1
ATOM 1468 C C . GLU A 1 190 ? 29.222 -29.137 -4.841 1.00 39.16 190 GLU A C 1
ATOM 1470 O O . GLU A 1 190 ? 30.299 -29.708 -4.662 1.00 39.16 190 GLU A O 1
ATOM 1475 N N . LEU A 1 191 ? 28.982 -27.893 -4.418 1.00 42.91 191 LEU A N 1
ATOM 1476 C CA . LEU A 1 191 ? 29.912 -27.092 -3.630 1.00 42.91 191 LEU A CA 1
ATOM 1477 C C . LEU A 1 191 ? 29.606 -27.294 -2.139 1.00 42.91 191 LEU A C 1
ATOM 1479 O O . LEU A 1 191 ? 28.645 -26.724 -1.619 1.00 42.91 191 LEU A O 1
ATOM 1483 N N . LEU A 1 192 ? 30.428 -28.074 -1.433 1.00 36.94 192 LEU A N 1
ATOM 1484 C CA . LEU A 1 192 ? 30.360 -28.154 0.028 1.00 36.94 192 LEU A CA 1
ATOM 1485 C C . LEU A 1 192 ? 31.080 -26.950 0.646 1.00 36.94 192 LEU A C 1
ATOM 1487 O O . LEU A 1 192 ? 32.294 -26.951 0.838 1.00 36.94 192 LEU A O 1
ATOM 1491 N N . ILE A 1 193 ? 30.318 -25.911 0.989 1.00 37.69 193 ILE A N 1
ATOM 1492 C CA . ILE A 1 193 ? 30.837 -24.793 1.782 1.00 37.69 193 ILE A CA 1
ATOM 1493 C C . ILE A 1 193 ? 30.839 -25.215 3.256 1.00 37.69 193 ILE A C 1
ATOM 1495 O O . ILE A 1 193 ? 29.813 -25.147 3.936 1.00 37.69 193 ILE A O 1
ATOM 1499 N N . TYR A 1 194 ? 31.997 -25.624 3.779 1.00 32.75 194 TYR A N 1
ATOM 1500 C CA . TYR A 1 194 ? 32.184 -25.683 5.228 1.00 32.75 194 TYR A CA 1
ATOM 1501 C C . TYR A 1 194 ? 32.256 -24.256 5.764 1.00 32.75 194 TYR A C 1
ATOM 1503 O O . TYR A 1 194 ? 33.200 -23.513 5.504 1.00 32.75 194 TYR A O 1
ATOM 1511 N N . ASN A 1 195 ? 31.222 -23.870 6.506 1.00 29.31 195 ASN A N 1
ATOM 1512 C CA . ASN A 1 195 ? 31.146 -22.583 7.173 1.00 29.31 195 ASN A CA 1
ATOM 1513 C C . ASN A 1 195 ? 32.200 -22.530 8.289 1.00 29.31 195 ASN A C 1
ATOM 1515 O O . ASN A 1 195 ? 31.925 -22.907 9.429 1.00 29.31 195 ASN A O 1
ATOM 1519 N N . HIS A 1 196 ? 33.413 -22.088 7.964 1.00 31.27 196 HIS A N 1
ATOM 1520 C CA . HIS A 1 196 ? 34.338 -21.607 8.973 1.00 31.27 196 HIS A CA 1
ATOM 1521 C C . HIS A 1 196 ? 34.249 -20.086 9.000 1.00 31.27 196 HIS A C 1
ATOM 1523 O O . HIS A 1 196 ? 34.535 -19.404 8.020 1.00 31.27 196 HIS A O 1
ATOM 1529 N N . LYS A 1 197 ? 33.774 -19.579 10.137 1.00 39.25 197 LYS A N 1
ATOM 1530 C CA . LYS A 1 197 ? 33.611 -18.155 10.406 1.00 39.25 197 LYS A CA 1
ATOM 1531 C C . LYS A 1 197 ? 34.898 -17.382 10.097 1.00 39.25 197 LYS A C 1
ATOM 1533 O O . LYS A 1 197 ? 35.983 -17.845 10.442 1.00 39.25 197 LYS A O 1
ATOM 1538 N N . GLU A 1 198 ? 34.664 -16.175 9.579 1.00 40.50 198 GLU A N 1
ATOM 1539 C CA . GLU A 1 198 ? 35.539 -14.999 9.452 1.00 40.50 198 GLU A CA 1
ATOM 1540 C C . GLU A 1 198 ? 36.074 -14.687 8.037 1.00 40.50 198 GLU A C 1
ATOM 1542 O O . GLU A 1 198 ? 37.108 -15.165 7.587 1.00 40.50 198 GLU A O 1
ATOM 1547 N N . ASN A 1 199 ? 35.355 -13.751 7.400 1.00 45.38 199 ASN A N 1
ATOM 1548 C CA . ASN A 1 199 ? 35.842 -12.728 6.464 1.00 45.38 199 ASN A CA 1
ATOM 1549 C C . ASN A 1 199 ? 36.299 -13.145 5.054 1.00 45.38 199 ASN A C 1
ATOM 1551 O O . ASN A 1 199 ? 37.291 -12.621 4.548 1.00 45.38 199 ASN A O 1
ATOM 1555 N N . GLY A 1 200 ? 35.519 -13.974 4.360 1.00 43.12 200 GLY A N 1
ATOM 1556 C CA . GLY A 1 200 ? 35.620 -14.128 2.904 1.00 43.12 200 GLY A CA 1
ATOM 1557 C C . GLY A 1 200 ? 34.255 -13.992 2.237 1.00 43.12 200 GLY A C 1
ATOM 1558 O O . GLY A 1 200 ? 33.477 -14.940 2.248 1.00 43.12 200 GLY A O 1
ATOM 1559 N N . GLU A 1 201 ? 33.947 -12.825 1.668 1.00 38.06 201 GLU A N 1
ATOM 1560 C CA . GLU A 1 201 ? 32.780 -12.661 0.794 1.00 38.06 201 GLU A CA 1
ATOM 1561 C C . GLU A 1 201 ? 33.137 -13.143 -0.618 1.00 38.06 201 GLU A C 1
ATOM 1563 O O . GLU A 1 201 ? 34.029 -12.595 -1.266 1.00 38.06 201 GLU A O 1
ATOM 1568 N N . PHE A 1 202 ? 32.429 -14.165 -1.097 1.00 40.66 202 PHE A N 1
ATOM 1569 C CA . PHE A 1 202 ? 32.464 -14.599 -2.492 1.00 40.66 202 PHE A CA 1
ATOM 1570 C C . PHE A 1 202 ? 31.089 -14.370 -3.117 1.00 40.66 202 PHE A C 1
ATOM 1572 O O . PHE A 1 202 ? 30.066 -14.711 -2.522 1.00 40.66 202 PHE A O 1
ATOM 1579 N N . LEU A 1 203 ? 31.070 -13.801 -4.324 1.00 36.16 203 LEU A N 1
ATOM 1580 C CA . LEU A 1 203 ? 29.864 -13.652 -5.132 1.00 36.16 203 LEU A CA 1
ATOM 1581 C C . LEU A 1 203 ? 29.822 -14.778 -6.168 1.00 36.16 203 LEU A C 1
ATOM 1583 O O . LEU A 1 203 ? 30.748 -14.919 -6.967 1.00 36.16 203 LEU A O 1
ATOM 1587 N N . PHE A 1 204 ? 28.743 -15.557 -6.164 1.00 38.44 204 PHE A N 1
ATOM 1588 C CA . PHE A 1 204 ? 28.498 -16.609 -7.148 1.00 38.44 204 PHE A CA 1
ATOM 1589 C C . PHE A 1 204 ? 27.529 -16.097 -8.213 1.00 38.44 204 PHE A C 1
ATOM 1591 O O . PHE A 1 204 ? 26.466 -15.571 -7.886 1.00 38.44 204 PHE A O 1
ATOM 1598 N N . ILE A 1 205 ? 27.887 -16.273 -9.483 1.00 34.53 205 ILE A N 1
ATOM 1599 C CA . ILE A 1 205 ? 26.988 -16.062 -10.619 1.00 34.53 205 ILE A CA 1
ATOM 1600 C C . ILE A 1 205 ? 27.031 -17.351 -11.442 1.00 34.53 205 ILE A C 1
ATOM 1602 O O . ILE A 1 205 ? 28.078 -17.680 -11.997 1.00 34.53 205 ILE A O 1
ATOM 1606 N N . SER A 1 206 ? 25.921 -18.092 -11.492 1.00 29.73 206 SER A N 1
ATOM 1607 C CA . SER A 1 206 ? 25.728 -19.166 -12.473 1.00 29.73 206 SER A CA 1
ATOM 1608 C C . SER A 1 206 ? 24.780 -18.679 -13.564 1.00 29.73 206 SER A C 1
ATOM 1610 O O . SER A 1 206 ? 23.819 -17.966 -13.265 1.00 29.73 206 SER A O 1
ATOM 1612 N N . SER A 1 207 ? 25.055 -19.053 -14.814 1.00 34.41 207 SER A N 1
ATOM 1613 C CA . SER A 1 207 ? 24.076 -18.975 -15.906 1.00 34.41 207 SER A CA 1
ATOM 1614 C C . SER A 1 207 ? 23.093 -20.133 -15.845 1.00 34.41 207 SER A C 1
ATOM 1616 O O . SER A 1 207 ? 23.579 -21.258 -15.589 1.00 34.41 207 SER A O 1
#

Radius of gyration: 24.97 Å; chains: 1; bounding box: 68×52×50 Å